Protein AF-A0A2B7XRU1-F1 (afdb_monomer_lite)

Organism: Polytolypa hystricis (strain UAMH7299) (NCBI:txid1447883)

Foldseek 3Di:
DDEDEDELVCLVVVLVQVLDVVVLVVDAEYEYEQEDAADADPPDDDADPRLLVSLLVVLVSLVVSCVSCVVSVRQPDYEYEYEYEYDDYDAQAEYENPDPDARAAHARHQHYYYDYSYAHQLVRLLSSQLSHLNHQEAEHEGEHGPDHDVCVVVVRVVSNVVSVVVRDRPNHNYYHYHYHYPPDDPVPDDDPPPDDDDDPDPPPPDDDDDDDDDD

Radius of gyration: 21.01 Å; chains: 1; bounding box: 40×48×83 Å

Sequence (215 aa):
MRHIIITSDNLDEFSRIFSNPRRQSQLESLLLDCSFIAPTDNESNQVHPGFESAVRRIFQELKTWQDDCASIGFARQRPLGLHISDKYGSEGVILKIQGEEPLVAIDIVSSFTVTTTNTVHPPSLFKIAKSLPSLDRLPYNIREPKKVPEGWEKIYRTLLADGLSNLLLPSLSALALSWMSRGERDDDMPNPDSSCSGYTTSSGWSTQPSDVPDS

Structure (mmCIF, N/CA/C/O backbone):
data_AF-A0A2B7XRU1-F1
#
_entry.id   AF-A0A2B7XRU1-F1
#
loop_
_atom_site.group_PDB
_atom_site.id
_atom_site.type_symbol
_atom_site.label_atom_id
_atom_site.label_alt_id
_atom_site.label_comp_id
_atom_site.label_asym_id
_atom_site.label_entity_id
_atom_site.label_seq_id
_atom_site.pdbx_PDB_ins_code
_atom_site.Cartn_x
_atom_site.Cartn_y
_atom_site.Cartn_z
_atom_site.occupancy
_atom_site.B_iso_or_equiv
_atom_site.auth_seq_id
_atom_site.auth_comp_id
_atom_site.auth_asym_id
_atom_site.auth_atom_id
_atom_site.pdbx_PDB_model_num
ATOM 1 N N . MET A 1 1 ? -23.993 3.027 0.817 1.00 42.84 1 MET A N 1
ATOM 2 C CA . MET A 1 1 ? -22.591 2.993 1.264 1.00 42.84 1 MET A CA 1
ATOM 3 C C . MET A 1 1 ? -22.143 4.421 1.526 1.00 42.84 1 MET A C 1
ATOM 5 O O . MET A 1 1 ? -22.276 5.251 0.631 1.00 42.84 1 MET A O 1
ATOM 9 N N . ARG A 1 2 ? -21.746 4.755 2.758 1.00 52.00 2 ARG A N 1
ATOM 10 C CA . ARG A 1 2 ? -21.220 6.090 3.098 1.00 52.00 2 ARG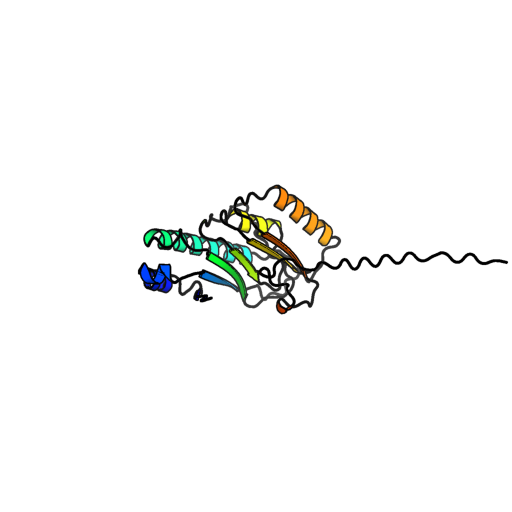 A CA 1
ATOM 11 C C . ARG A 1 2 ? -19.709 5.974 3.281 1.00 52.00 2 ARG A C 1
ATOM 13 O O . ARG A 1 2 ? -19.262 5.504 4.320 1.00 52.00 2 ARG A O 1
ATOM 20 N N . HIS A 1 3 ? -18.948 6.388 2.274 1.00 54.94 3 HIS A N 1
ATOM 21 C CA . HIS A 1 3 ? -17.493 6.487 2.367 1.00 54.94 3 HIS A CA 1
ATOM 22 C C . HIS A 1 3 ? -17.123 7.879 2.870 1.00 54.94 3 HIS A C 1
ATOM 24 O O . HIS A 1 3 ? -17.646 8.878 2.373 1.00 54.94 3 HIS A O 1
ATOM 30 N N . ILE A 1 4 ? -16.236 7.944 3.857 1.00 61.28 4 ILE A N 1
ATOM 31 C CA . ILE A 1 4 ? -15.575 9.189 4.241 1.00 61.28 4 ILE A CA 1
ATOM 32 C C . ILE A 1 4 ? -14.156 9.086 3.704 1.00 61.28 4 ILE A C 1
ATOM 34 O O . ILE A 1 4 ? -13.433 8.160 4.068 1.00 61.28 4 ILE A O 1
ATOM 38 N N . ILE A 1 5 ? -13.800 10.007 2.812 1.00 65.12 5 ILE A N 1
ATOM 39 C CA . ILE A 1 5 ? -12.433 10.161 2.323 1.00 65.12 5 ILE A CA 1
ATOM 40 C C . ILE A 1 5 ? -11.762 11.181 3.226 1.00 65.12 5 ILE A C 1
ATOM 42 O O . ILE A 1 5 ? -12.277 12.286 3.412 1.00 65.12 5 ILE A O 1
ATOM 46 N N . ILE A 1 6 ? -10.634 10.790 3.802 1.00 63.94 6 ILE A N 1
ATOM 47 C CA . ILE A 1 6 ? -9.849 11.645 4.686 1.00 63.94 6 ILE A CA 1
ATOM 48 C C . ILE A 1 6 ? -8.490 11.825 4.042 1.00 6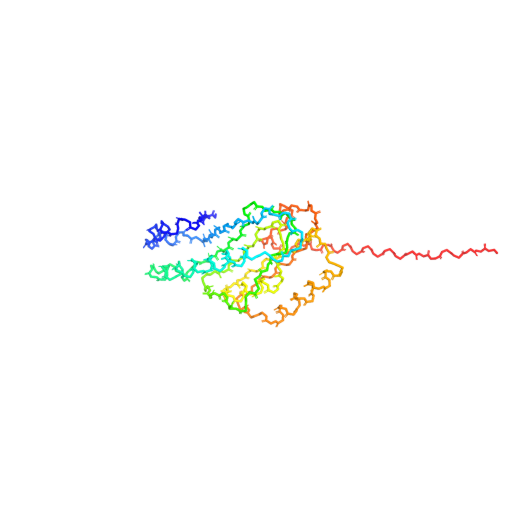3.94 6 ILE A C 1
ATOM 50 O O . ILE A 1 6 ? -7.848 10.856 3.644 1.00 63.94 6 ILE A O 1
ATOM 54 N N . THR A 1 7 ? -8.078 13.078 3.912 1.00 67.25 7 THR A N 1
ATOM 55 C CA . THR A 1 7 ? -6.709 13.434 3.554 1.00 67.25 7 THR A CA 1
ATOM 56 C C . THR A 1 7 ? -5.854 13.407 4.816 1.00 67.25 7 THR A C 1
ATOM 58 O O . THR A 1 7 ? -6.363 13.701 5.899 1.00 67.25 7 THR A O 1
ATOM 61 N N . SER A 1 8 ? -4.560 13.110 4.691 1.00 62.78 8 SER A N 1
ATOM 62 C CA . SER A 1 8 ? -3.600 13.098 5.814 1.00 62.78 8 SER A CA 1
ATOM 63 C C . SER A 1 8 ? -3.706 14.324 6.735 1.00 62.78 8 SER A C 1
ATOM 65 O O . SER A 1 8 ? -3.582 14.206 7.948 1.00 62.78 8 SER A O 1
ATOM 67 N N . ASP A 1 9 ? -4.026 15.490 6.175 1.00 67.25 9 ASP A N 1
ATOM 68 C CA . ASP A 1 9 ? -4.120 16.758 6.910 1.00 67.25 9 ASP A CA 1
ATOM 69 C C . ASP A 1 9 ? -5.340 16.849 7.854 1.00 67.25 9 ASP A C 1
ATOM 71 O O . ASP A 1 9 ? -5.408 17.741 8.695 1.00 67.25 9 ASP A O 1
ATOM 75 N N . ASN A 1 10 ? -6.304 15.929 7.736 1.00 70.88 10 ASN A N 1
ATOM 76 C CA . ASN A 1 10 ? -7.573 15.938 8.476 1.00 70.88 10 ASN A CA 1
ATOM 77 C C . ASN A 1 10 ? -7.675 14.811 9.525 1.00 70.88 10 ASN A C 1
ATOM 79 O O . ASN A 1 10 ? -8.762 14.545 10.051 1.00 70.88 10 ASN A O 1
ATOM 83 N N . LEU A 1 11 ? -6.565 14.134 9.840 1.00 69.44 11 LEU A N 1
ATOM 84 C CA . LEU A 1 11 ? -6.540 13.009 10.785 1.00 69.44 11 LEU A CA 1
ATOM 85 C C . LEU A 1 11 ? -6.938 13.417 12.217 1.00 69.44 11 LEU A C 1
ATOM 87 O O . LEU A 1 11 ? -7.676 12.687 12.880 1.00 69.44 11 LEU A O 1
ATOM 91 N N . ASP A 1 12 ? -6.556 14.610 12.674 1.00 70.88 12 ASP A N 1
ATOM 92 C CA . ASP A 1 12 ? -6.941 15.114 14.003 1.00 70.88 12 ASP A CA 1
ATOM 93 C C . ASP A 1 12 ? -8.452 15.365 14.108 1.00 70.88 12 ASP A C 1
ATOM 95 O O . ASP A 1 12 ? -9.110 15.043 15.106 1.00 70.88 12 ASP A O 1
ATOM 99 N N . GLU A 1 13 ? -9.038 15.923 13.046 1.00 76.44 13 GLU A N 1
ATOM 100 C CA . GLU A 1 13 ? -10.475 16.155 12.980 1.00 76.44 13 GLU A CA 1
ATOM 101 C C . GLU A 1 13 ? -11.249 14.834 12.965 1.00 76.44 13 GLU A C 1
ATOM 103 O O . GLU A 1 13 ? -12.298 14.728 13.612 1.00 76.44 13 GLU A O 1
ATOM 108 N N . PHE A 1 14 ? -10.707 13.804 12.312 1.00 77.00 14 PHE A N 1
ATOM 109 C CA . PHE A 1 14 ? -11.272 12.465 12.362 1.00 77.00 14 PHE A CA 1
ATOM 110 C C . PHE A 1 14 ? -11.364 11.935 13.794 1.00 77.00 14 PHE A C 1
ATOM 112 O O . PHE A 1 14 ? -12.458 11.576 14.243 1.00 77.00 14 PHE A O 1
ATOM 119 N N . SER A 1 15 ? -10.249 11.938 14.529 1.00 72.69 15 SER A N 1
ATOM 120 C CA . SER A 1 15 ? -10.196 11.462 15.916 1.00 72.69 15 SER A CA 1
ATOM 121 C C . SER A 1 15 ? -11.208 12.196 16.797 1.00 72.69 15 SER A C 1
ATOM 123 O O . SER A 1 15 ? -11.930 11.582 17.587 1.00 72.69 15 SER A O 1
ATOM 125 N N . ARG A 1 16 ? -11.372 13.509 16.590 1.00 78.50 16 ARG A N 1
ATOM 126 C CA . ARG A 1 16 ? -12.390 14.314 17.276 1.00 78.50 16 ARG A CA 1
ATOM 127 C C . ARG A 1 16 ? -13.816 13.875 16.933 1.00 78.50 16 ARG A C 1
ATOM 129 O O . ARG A 1 16 ? -14.624 13.674 17.841 1.00 78.50 16 ARG A O 1
ATOM 136 N N . ILE A 1 17 ? -14.149 13.726 15.649 1.00 78.81 17 ILE A N 1
ATOM 137 C CA . ILE A 1 17 ? -15.499 13.359 15.180 1.00 78.81 17 ILE A CA 1
ATOM 138 C C . ILE A 1 17 ? -15.883 11.957 15.654 1.00 78.81 17 ILE A C 1
ATOM 140 O O . ILE A 1 17 ? -17.026 11.740 16.070 1.00 78.81 17 ILE A O 1
ATOM 144 N N . PHE A 1 18 ? -14.940 11.021 15.592 1.00 76.88 18 PHE A N 1
ATOM 145 C CA . PHE A 1 18 ? -15.155 9.609 15.884 1.00 76.88 18 PHE A CA 1
ATOM 146 C C . PHE A 1 18 ? -14.783 9.212 17.310 1.00 76.88 18 PHE A C 1
ATOM 148 O O . PHE A 1 18 ? -14.924 8.049 17.658 1.00 76.88 18 PHE A O 1
ATOM 155 N N . SER A 1 19 ? -14.460 10.164 18.185 1.00 77.69 19 SER A N 1
ATOM 156 C CA . SER A 1 19 ? -14.422 9.942 19.639 1.00 77.69 19 SER A CA 1
ATOM 157 C C . SER A 1 19 ? -15.774 9.488 20.221 1.00 77.69 19 SER A C 1
ATOM 159 O O . SER A 1 19 ? -15.826 8.889 21.290 1.00 77.69 19 SER A O 1
ATOM 161 N N . ASN A 1 20 ? -16.888 9.748 19.522 1.00 82.88 20 ASN A N 1
ATOM 162 C CA . ASN A 1 20 ? -18.225 9.332 19.942 1.00 82.88 20 ASN A CA 1
ATOM 163 C C . ASN A 1 20 ? -18.568 7.914 19.430 1.00 82.88 20 ASN A C 1
ATOM 165 O O . ASN A 1 20 ? -18.751 7.749 18.218 1.00 82.88 20 ASN A O 1
ATOM 169 N N . PRO A 1 21 ? -18.808 6.920 20.311 1.00 80.25 21 PRO A N 1
ATOM 170 C CA . PRO A 1 21 ? -19.110 5.539 19.913 1.00 80.25 21 PRO A CA 1
ATOM 171 C C . PRO A 1 21 ? -20.324 5.387 18.984 1.00 80.25 21 PRO A C 1
ATOM 173 O O . PRO A 1 21 ? -20.355 4.512 18.120 1.00 80.25 21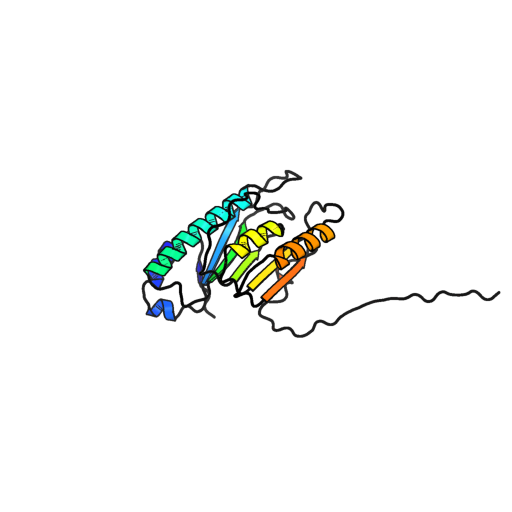 PRO A O 1
ATOM 176 N N . ARG A 1 22 ? -21.329 6.266 19.103 1.00 82.69 22 ARG A N 1
ATOM 177 C CA . ARG A 1 22 ? -22.510 6.255 18.224 1.00 82.69 22 ARG A CA 1
ATOM 178 C C . ARG A 1 22 ? -22.172 6.664 16.791 1.00 82.69 22 ARG A C 1
ATOM 180 O O . ARG A 1 22 ? -22.848 6.230 15.868 1.00 82.69 22 ARG A O 1
ATOM 187 N N . ARG A 1 23 ? -21.161 7.515 16.596 1.00 79.88 23 ARG A N 1
ATOM 188 C CA . ARG A 1 23 ? -20.666 7.874 15.258 1.00 79.88 23 ARG A CA 1
ATOM 189 C C . ARG A 1 23 ? -19.768 6.775 14.700 1.00 79.88 23 ARG A C 1
ATOM 191 O O . ARG A 1 23 ? -19.887 6.461 13.522 1.00 79.88 23 ARG A O 1
ATOM 198 N N . GLN A 1 24 ? -18.955 6.141 15.549 1.00 77.75 24 GLN A N 1
ATOM 199 C CA . GLN A 1 24 ? -18.151 4.974 15.164 1.00 77.75 24 GLN A CA 1
ATOM 200 C C . GLN A 1 24 ? -19.026 3.842 14.614 1.00 77.75 24 GLN A C 1
ATOM 202 O O . GLN A 1 24 ? -18.727 3.284 13.562 1.00 77.75 24 GLN A O 1
ATOM 207 N N . SER A 1 25 ? -20.151 3.540 15.275 1.00 77.00 25 SER A N 1
ATOM 208 C CA . SER A 1 25 ? -21.028 2.440 14.856 1.00 77.00 25 SER A CA 1
ATOM 209 C C . SER A 1 25 ? -21.676 2.649 13.484 1.00 77.00 25 SER A C 1
ATOM 211 O O . SER A 1 25 ? -22.026 1.667 12.833 1.00 77.00 25 SER A O 1
ATOM 213 N N . GLN A 1 26 ? -21.795 3.901 13.034 1.00 79.94 26 GLN A N 1
ATOM 214 C CA . GLN A 1 26 ? -22.365 4.280 11.738 1.00 79.94 26 GLN A CA 1
ATOM 215 C C . GLN A 1 26 ? -21.351 4.267 10.591 1.00 79.94 26 GLN A C 1
ATOM 217 O O . GLN A 1 26 ? -21.749 4.388 9.433 1.00 79.94 26 GLN A O 1
ATOM 222 N N . LEU A 1 27 ? -20.058 4.166 10.896 1.00 75.50 27 LEU A N 1
ATOM 223 C CA . LEU A 1 27 ? -19.016 4.097 9.886 1.00 75.50 27 LEU A CA 1
ATOM 224 C C . LEU A 1 27 ? -18.879 2.653 9.405 1.00 75.50 27 LEU A C 1
ATOM 226 O O . LEU A 1 27 ? -18.615 1.761 10.206 1.00 75.50 27 LEU A O 1
ATOM 230 N N . GLU A 1 28 ? -19.073 2.427 8.109 1.00 74.00 28 GLU A N 1
ATOM 231 C CA . GLU A 1 28 ? -18.969 1.098 7.487 1.00 74.00 28 GLU A CA 1
ATOM 232 C C . GLU A 1 28 ? -17.539 0.817 7.008 1.00 74.00 28 GLU A C 1
ATOM 234 O O . GLU A 1 28 ? -17.014 -0.274 7.217 1.00 74.00 28 GLU A O 1
ATOM 239 N N . SER A 1 29 ? -16.900 1.823 6.410 1.00 74.50 29 SER A N 1
ATOM 240 C CA . SER A 1 29 ? -15.551 1.751 5.850 1.00 74.50 29 SER A CA 1
ATOM 241 C C . SER A 1 29 ? -14.882 3.118 5.914 1.00 74.50 29 SER A C 1
ATOM 243 O O . SER A 1 29 ? -15.558 4.134 5.714 1.00 74.50 29 SER A O 1
ATOM 245 N N . LEU A 1 30 ? -13.567 3.139 6.098 1.00 76.50 30 LEU A N 1
ATOM 246 C CA . LEU A 1 30 ? -12.756 4.347 6.004 1.00 76.50 30 LEU A CA 1
ATOM 247 C C . LEU A 1 30 ? -11.727 4.188 4.886 1.00 76.50 30 LEU A C 1
ATOM 249 O O . LEU A 1 30 ? -11.106 3.134 4.784 1.00 76.50 30 LEU A O 1
ATOM 253 N N . LEU A 1 31 ? -11.554 5.222 4.064 1.00 80.00 31 LEU A N 1
ATOM 254 C CA . LEU A 1 31 ? -10.512 5.277 3.045 1.00 80.00 31 LEU A CA 1
ATOM 255 C C . LEU A 1 31 ? -9.593 6.458 3.351 1.00 80.00 31 LEU A C 1
ATOM 257 O O . LEU A 1 31 ? -10.045 7.606 3.364 1.00 80.00 31 LEU A O 1
ATOM 261 N N . LEU A 1 32 ? -8.321 6.167 3.601 1.00 76.44 32 LEU A N 1
ATOM 262 C CA . LEU A 1 32 ? -7.287 7.185 3.713 1.00 76.44 32 LEU A CA 1
ATOM 263 C C . LEU A 1 32 ? -6.637 7.378 2.345 1.00 76.44 32 LEU A C 1
ATOM 265 O O . LEU A 1 32 ? -6.043 6.436 1.823 1.00 76.44 32 LEU A O 1
ATOM 269 N N . ASP A 1 33 ? -6.756 8.581 1.786 1.00 79.50 33 ASP A N 1
ATOM 270 C CA . ASP A 1 33 ? -6.102 8.950 0.529 1.00 79.50 33 ASP A CA 1
ATOM 271 C C . ASP A 1 33 ? -4.813 9.718 0.834 1.00 79.50 33 ASP A C 1
ATOM 273 O O . ASP A 1 33 ? -4.818 10.842 1.355 1.00 79.50 33 ASP A O 1
ATOM 277 N N . CYS A 1 34 ? -3.695 9.068 0.537 1.00 74.88 34 CYS A N 1
ATOM 278 C CA . CYS A 1 34 ? -2.356 9.587 0.713 1.00 74.88 34 CYS A CA 1
ATOM 279 C C . CYS A 1 34 ? -1.746 9.883 -0.651 1.00 74.88 34 CYS A C 1
ATOM 281 O O . CYS A 1 34 ? -1.311 8.993 -1.380 1.00 74.88 34 CYS A O 1
ATOM 283 N N . SER A 1 35 ? -1.640 11.164 -0.969 1.00 76.06 35 SER A N 1
ATOM 284 C CA . SER A 1 35 ? -0.982 11.591 -2.192 1.00 76.06 35 SER A CA 1
ATOM 285 C C . SER A 1 35 ? 0.489 11.917 -1.970 1.00 76.06 35 SER A C 1
ATOM 287 O O . SER A 1 35 ? 0.811 12.645 -1.028 1.00 76.06 35 SER A O 1
ATOM 289 N N . PHE A 1 36 ? 1.361 11.511 -2.885 1.00 74.31 36 PHE A N 1
ATOM 290 C CA . PHE A 1 36 ? 2.747 11.978 -2.931 1.00 74.31 36 PHE A CA 1
ATOM 291 C C . PHE A 1 36 ? 3.016 12.730 -4.230 1.00 74.31 36 PHE A C 1
ATOM 293 O O . PHE A 1 36 ? 2.429 12.424 -5.261 1.00 74.31 36 PHE A O 1
ATOM 300 N N . ILE A 1 37 ? 3.906 13.719 -4.194 1.00 68.62 37 ILE A N 1
ATOM 301 C CA . ILE A 1 37 ? 4.319 14.404 -5.420 1.00 68.62 37 ILE A CA 1
ATOM 302 C C . ILE A 1 37 ? 5.259 13.468 -6.175 1.00 68.62 37 ILE A C 1
ATOM 304 O O . ILE A 1 37 ? 6.318 13.101 -5.653 1.00 68.62 37 ILE A O 1
ATOM 308 N N . ALA A 1 38 ? 4.862 13.052 -7.376 1.00 61.91 38 ALA A N 1
ATOM 309 C CA . ALA A 1 38 ? 5.753 12.287 -8.230 1.00 61.91 38 ALA A CA 1
ATOM 310 C C . ALA A 1 38 ? 6.792 13.228 -8.868 1.00 61.91 38 ALA A C 1
ATOM 312 O O . ALA A 1 38 ? 6.557 14.422 -9.051 1.00 61.91 38 ALA A O 1
ATOM 313 N N . PRO A 1 39 ? 7.997 12.731 -9.166 1.00 56.47 39 PRO A N 1
ATOM 314 C CA . PRO A 1 39 ? 9.026 13.555 -9.786 1.00 56.47 39 PRO A CA 1
ATOM 315 C C . PRO A 1 39 ? 8.597 14.103 -11.146 1.00 56.47 39 PRO A C 1
ATOM 317 O O . PRO A 1 39 ? 8.061 13.387 -11.998 1.00 56.47 39 PRO A O 1
ATOM 320 N N . THR A 1 40 ? 8.928 15.371 -11.365 1.00 58.75 40 THR A N 1
ATOM 321 C CA . THR A 1 40 ? 8.755 16.090 -12.631 1.00 58.75 40 THR A CA 1
ATOM 322 C C . THR A 1 40 ? 9.943 15.939 -13.580 1.00 58.75 40 THR A C 1
ATOM 324 O O . THR A 1 40 ? 9.833 16.321 -14.743 1.00 58.75 40 THR A O 1
ATOM 327 N N . ASP A 1 41 ? 11.073 15.396 -13.116 1.00 53.69 41 ASP A N 1
ATOM 328 C CA . ASP A 1 41 ? 12.316 15.464 -13.879 1.00 53.69 41 ASP A CA 1
ATOM 329 C C . ASP A 1 41 ? 12.425 14.397 -14.971 1.00 53.69 41 ASP A C 1
ATOM 331 O O . ASP A 1 41 ? 12.241 13.198 -14.760 1.00 53.69 41 ASP A O 1
ATOM 335 N N . ASN A 1 42 ? 12.811 14.873 -16.159 1.00 51.25 42 ASN A N 1
ATOM 336 C CA . ASN A 1 42 ? 13.131 14.108 -17.366 1.00 51.25 42 ASN A CA 1
ATOM 337 C C . ASN A 1 42 ? 14.437 13.296 -17.246 1.00 51.25 42 ASN A C 1
ATOM 339 O O . ASN A 1 42 ? 15.019 12.920 -18.271 1.00 51.25 42 ASN A O 1
ATOM 343 N N . GLU A 1 43 ? 14.917 13.016 -16.030 1.00 46.28 43 GLU A N 1
ATOM 344 C CA . GLU A 1 43 ? 16.114 12.208 -15.807 1.00 46.28 43 GLU A CA 1
ATOM 345 C C . GLU A 1 43 ? 15.815 10.743 -16.099 1.00 46.28 43 GLU A C 1
ATOM 347 O O . GLU A 1 43 ? 15.400 9.897 -15.309 1.00 46.28 43 GLU A O 1
ATOM 352 N N . SER A 1 44 ? 15.984 10.494 -17.381 1.00 45.56 44 SER A N 1
ATOM 353 C CA . SER A 1 44 ? 15.918 9.232 -18.044 1.00 45.56 44 SER A CA 1
ATOM 354 C C . SER A 1 44 ? 16.908 8.282 -17.351 1.00 45.56 44 SER A C 1
ATOM 356 O O . SER A 1 44 ? 18.117 8.476 -17.435 1.00 45.56 44 SER A O 1
ATOM 358 N N . ASN A 1 45 ? 16.372 7.241 -16.715 1.00 47.19 45 ASN A N 1
ATOM 359 C CA . ASN A 1 45 ? 17.077 6.249 -15.897 1.00 47.19 45 ASN A CA 1
ATOM 360 C C . ASN A 1 45 ? 17.401 6.752 -14.483 1.00 47.19 45 ASN A C 1
ATOM 362 O O . ASN A 1 45 ? 18.505 7.231 -14.258 1.00 47.19 45 ASN A O 1
ATOM 366 N N . GLN A 1 46 ? 16.530 6.488 -13.508 1.00 54.03 46 GLN A N 1
ATOM 367 C CA . GLN A 1 46 ? 16.869 5.692 -12.320 1.00 54.03 46 GLN A CA 1
ATOM 368 C C . GLN A 1 46 ? 15.752 5.739 -11.278 1.00 54.03 46 GLN A C 1
ATOM 370 O O . GLN A 1 46 ? 14.849 6.565 -11.307 1.00 54.03 46 GLN A O 1
ATOM 375 N N . VAL A 1 47 ? 15.805 4.743 -10.403 1.00 58.44 47 VAL A N 1
ATOM 376 C CA . VAL A 1 47 ? 14.979 4.580 -9.212 1.00 58.44 47 VAL A CA 1
ATOM 377 C C . VAL A 1 47 ? 14.753 5.914 -8.499 1.00 58.44 47 VAL A C 1
ATOM 379 O O . VAL A 1 47 ? 15.721 6.586 -8.159 1.00 58.44 47 VAL A O 1
ATOM 382 N N . HIS A 1 48 ? 13.493 6.276 -8.247 1.00 63.84 48 HIS A N 1
ATOM 383 C CA . HIS A 1 48 ? 13.192 7.559 -7.622 1.00 63.84 48 HIS A CA 1
ATOM 384 C C . HIS A 1 48 ? 13.239 7.489 -6.081 1.00 63.84 48 HIS A C 1
ATOM 386 O O . HIS A 1 48 ? 12.382 6.824 -5.489 1.00 63.84 48 HIS A O 1
ATOM 392 N N . PRO A 1 49 ? 14.161 8.204 -5.404 1.00 65.31 49 PRO A N 1
ATOM 393 C CA . PRO A 1 49 ? 14.281 8.167 -3.942 1.00 65.31 49 PRO A CA 1
ATOM 394 C C . PRO A 1 49 ? 13.098 8.832 -3.219 1.00 65.31 49 PRO A C 1
ATOM 396 O O . PRO A 1 49 ? 12.777 8.469 -2.088 1.00 65.31 49 PRO A O 1
ATOM 399 N N . GLY A 1 50 ? 12.396 9.770 -3.867 1.00 74.62 50 GLY A N 1
ATOM 400 C CA . GLY A 1 50 ? 11.257 10.459 -3.251 1.00 74.62 50 GLY A CA 1
ATOM 401 C C . GLY A 1 50 ? 10.043 9.558 -3.005 1.00 74.62 50 GLY A C 1
ATOM 402 O O . GLY A 1 50 ? 9.288 9.815 -2.073 1.00 74.62 50 GLY A O 1
ATOM 403 N N . PHE A 1 51 ? 9.881 8.470 -3.772 1.00 80.12 51 PHE A N 1
ATOM 404 C CA . PHE A 1 51 ? 8.806 7.504 -3.516 1.00 80.12 51 PHE A CA 1
ATOM 405 C C . PHE A 1 51 ? 9.018 6.780 -2.186 1.00 80.12 51 PHE A C 1
ATOM 407 O O . PHE A 1 51 ? 8.102 6.695 -1.377 1.00 80.12 51 PHE A O 1
ATOM 414 N N . GLU A 1 52 ? 10.238 6.301 -1.931 1.00 86.00 52 GLU A N 1
ATOM 415 C CA . GLU A 1 52 ? 10.561 5.636 -0.670 1.00 86.00 52 GLU A CA 1
ATOM 416 C C . GLU A 1 52 ? 10.347 6.564 0.527 1.00 86.00 52 GLU A C 1
ATOM 418 O O . GLU A 1 52 ? 9.707 6.166 1.500 1.00 86.00 52 GLU A O 1
ATOM 423 N N . SER A 1 53 ? 10.836 7.805 0.445 1.00 82.44 53 SER A N 1
ATOM 424 C CA . SER A 1 53 ? 10.641 8.792 1.510 1.00 82.44 53 SER A CA 1
ATOM 425 C C . SER A 1 53 ? 9.154 9.055 1.775 1.00 82.44 53 SER A C 1
ATOM 427 O O . SER A 1 53 ? 8.732 9.048 2.933 1.00 82.44 53 SER A O 1
ATOM 429 N N . ALA A 1 54 ? 8.347 9.199 0.719 1.00 82.19 54 ALA A N 1
ATOM 430 C CA . ALA A 1 54 ? 6.907 9.395 0.842 1.00 82.19 54 ALA A CA 1
ATOM 431 C C . ALA A 1 54 ? 6.208 8.189 1.484 1.00 82.19 54 ALA A C 1
ATOM 433 O O . ALA A 1 54 ? 5.452 8.365 2.436 1.00 82.19 54 ALA A O 1
ATOM 434 N N . VAL A 1 55 ? 6.496 6.965 1.029 1.00 87.06 55 VAL A N 1
ATOM 435 C CA . VAL A 1 55 ? 5.917 5.742 1.610 1.00 87.06 55 VAL A CA 1
ATOM 436 C C . VAL A 1 55 ? 6.301 5.607 3.081 1.00 87.06 55 VAL A C 1
ATOM 438 O O . VAL A 1 55 ? 5.433 5.363 3.913 1.00 87.06 55 VAL A O 1
ATOM 441 N N . ARG A 1 56 ? 7.576 5.812 3.434 1.00 89.00 56 ARG A N 1
ATOM 442 C CA . ARG A 1 56 ? 8.029 5.748 4.833 1.00 89.00 56 ARG A CA 1
ATOM 443 C C . ARG A 1 56 ? 7.302 6.763 5.708 1.00 89.00 56 ARG A C 1
ATOM 445 O O . ARG A 1 56 ? 6.848 6.398 6.789 1.00 89.00 56 ARG A O 1
ATOM 452 N N . ARG A 1 57 ? 7.146 8.000 5.229 1.00 86.31 57 ARG A N 1
ATOM 453 C CA . ARG A 1 57 ? 6.402 9.047 5.934 1.00 86.31 57 ARG A CA 1
ATOM 454 C C . ARG A 1 57 ? 4.930 8.671 6.126 1.00 86.31 57 ARG A C 1
ATOM 456 O O . ARG A 1 57 ? 4.444 8.747 7.247 1.00 86.31 57 ARG A O 1
ATOM 463 N N . ILE A 1 58 ? 4.251 8.209 5.074 1.00 86.69 58 ILE A N 1
ATOM 464 C CA . ILE A 1 58 ? 2.848 7.761 5.141 1.00 86.69 58 ILE A CA 1
ATOM 465 C C . ILE A 1 58 ? 2.688 6.652 6.184 1.00 86.69 58 ILE A C 1
ATOM 467 O O . ILE A 1 58 ? 1.784 6.697 7.009 1.00 86.69 58 ILE A O 1
ATOM 471 N N . PHE A 1 59 ? 3.588 5.670 6.184 1.00 90.19 59 PHE A N 1
ATOM 472 C CA . PHE A 1 59 ? 3.554 4.570 7.144 1.00 90.19 59 PHE A CA 1
ATOM 473 C C . PHE A 1 59 ? 3.806 5.037 8.587 1.00 90.19 59 PHE A C 1
ATOM 475 O O . PHE A 1 59 ? 3.180 4.525 9.511 1.00 90.19 59 PHE A O 1
ATOM 482 N N . GLN A 1 60 ? 4.672 6.029 8.803 1.00 89.44 60 GLN A N 1
ATOM 483 C CA . GLN A 1 60 ? 4.854 6.641 10.124 1.00 89.44 60 GLN A CA 1
ATOM 484 C C . GLN A 1 60 ? 3.593 7.384 10.590 1.00 89.44 60 GLN A C 1
ATOM 486 O O . GLN A 1 60 ? 3.155 7.170 11.717 1.00 89.44 60 GLN A O 1
ATOM 491 N N . GLU A 1 61 ? 2.979 8.194 9.724 1.00 84.75 61 GLU A N 1
ATOM 492 C CA . GLU A 1 61 ? 1.731 8.911 10.026 1.00 84.75 61 GLU A CA 1
ATOM 493 C C . GLU A 1 61 ? 0.580 7.932 10.320 1.00 84.75 61 GLU A C 1
ATOM 495 O O . GLU A 1 61 ? -0.137 8.081 11.310 1.00 84.75 61 GLU A O 1
ATOM 500 N N . LEU A 1 62 ? 0.459 6.864 9.526 1.00 85.75 62 LEU A N 1
ATOM 501 C CA . LEU A 1 62 ? -0.487 5.772 9.762 1.00 85.75 62 LEU A CA 1
ATOM 502 C C . LEU A 1 62 ? -0.256 5.076 11.096 1.00 85.75 62 LEU A C 1
ATOM 504 O O . LEU A 1 62 ? -1.219 4.676 11.747 1.00 85.75 62 LEU A O 1
ATOM 508 N N . LYS A 1 63 ? 1.006 4.913 11.506 1.00 89.25 63 LYS A N 1
ATOM 509 C CA . LYS A 1 63 ? 1.322 4.288 12.786 1.00 89.25 63 LYS A CA 1
ATOM 510 C C . LYS A 1 63 ? 0.843 5.155 13.945 1.00 89.25 63 LYS A C 1
ATOM 512 O O . LYS A 1 63 ? 0.171 4.639 14.834 1.00 89.25 63 LYS A O 1
ATOM 517 N N . THR A 1 64 ? 1.132 6.454 13.905 1.00 85.25 64 THR A N 1
ATOM 518 C CA . THR A 1 64 ? 0.615 7.416 14.888 1.00 85.25 64 THR A CA 1
ATOM 519 C C . THR A 1 64 ? -0.906 7.367 14.940 1.00 85.25 64 THR A C 1
ATOM 521 O O . THR A 1 64 ? -1.487 7.192 16.007 1.00 85.25 64 THR A O 1
ATOM 524 N N . TRP A 1 65 ? -1.556 7.401 13.779 1.00 81.50 65 TRP A N 1
ATOM 525 C CA . TRP A 1 65 ? -3.009 7.374 13.709 1.00 81.50 65 TRP A CA 1
ATOM 526 C C . TRP A 1 65 ? -3.619 6.046 14.185 1.00 81.50 65 TRP A C 1
ATOM 528 O O . TRP A 1 65 ? -4.675 6.044 14.817 1.00 81.50 65 TRP A O 1
ATOM 538 N N . GLN A 1 66 ? -2.956 4.909 13.947 1.00 85.56 66 GLN A N 1
ATOM 539 C CA . GLN A 1 66 ? -3.350 3.623 14.526 1.00 85.56 66 GLN A CA 1
ATOM 540 C C . GLN A 1 66 ? -3.335 3.674 16.055 1.00 85.56 66 GLN A C 1
ATOM 542 O O . GLN A 1 66 ? -4.271 3.182 16.693 1.00 85.56 66 GLN A O 1
ATOM 547 N N . ASP A 1 67 ? -2.289 4.254 16.637 1.00 85.88 67 ASP A N 1
ATOM 548 C CA . ASP A 1 67 ? -2.137 4.355 18.086 1.00 85.88 67 ASP A CA 1
ATOM 549 C C . ASP A 1 67 ? -3.190 5.319 18.680 1.00 85.88 67 ASP A C 1
ATOM 551 O O . ASP A 1 67 ? -3.841 4.987 19.678 1.00 85.88 67 ASP A O 1
ATOM 555 N N . ASP A 1 68 ? -3.483 6.432 18.000 1.00 79.88 68 ASP A N 1
ATOM 556 C CA . ASP A 1 68 ? -4.569 7.351 18.365 1.00 79.88 68 ASP A CA 1
ATOM 557 C C . ASP A 1 68 ? -5.940 6.671 18.279 1.00 79.88 68 ASP A C 1
ATOM 559 O O . ASP A 1 68 ? -6.741 6.743 19.215 1.00 79.88 68 ASP A O 1
ATOM 563 N N . CYS A 1 69 ? -6.207 5.932 17.201 1.00 78.31 69 CYS A N 1
ATOM 564 C CA . CYS A 1 69 ? -7.438 5.163 17.034 1.00 78.31 69 CYS A CA 1
ATOM 565 C C . CYS A 1 69 ? -7.600 4.087 18.110 1.00 78.31 69 CYS A C 1
ATOM 567 O O . CYS A 1 69 ? -8.721 3.824 18.558 1.00 78.31 69 CYS A O 1
ATOM 569 N N . ALA A 1 70 ? -6.506 3.456 18.539 1.00 81.75 70 ALA A N 1
ATOM 570 C CA . ALA A 1 70 ? -6.526 2.510 19.645 1.00 81.75 70 ALA A CA 1
ATOM 571 C C . ALA A 1 70 ? -6.904 3.202 20.965 1.00 81.75 70 ALA A C 1
ATOM 573 O O . ALA A 1 70 ? -7.706 2.652 21.722 1.00 81.75 70 ALA A O 1
ATOM 574 N N . SER A 1 71 ? -6.410 4.423 21.203 1.00 81.62 71 SER A N 1
ATOM 575 C CA . SER A 1 71 ? -6.718 5.203 22.411 1.00 81.62 71 SER A CA 1
ATOM 576 C C . SER A 1 71 ? -8.207 5.554 22.550 1.00 81.62 71 SER A C 1
ATOM 578 O O . SER A 1 71 ? -8.733 5.585 23.662 1.00 81.62 71 SER A O 1
ATOM 580 N N . ILE A 1 72 ? -8.911 5.736 21.425 1.00 77.06 72 ILE A N 1
ATOM 581 C CA . ILE A 1 72 ? -10.355 6.036 21.381 1.00 77.06 72 ILE A CA 1
ATOM 582 C C . ILE A 1 72 ? -11.233 4.802 21.094 1.00 77.06 72 ILE A C 1
ATOM 584 O O . ILE A 1 72 ? -12.435 4.935 20.848 1.00 77.06 72 ILE A O 1
ATOM 588 N N . GLY A 1 73 ? -10.651 3.597 21.096 1.00 74.50 73 GLY A N 1
ATOM 589 C CA . GLY A 1 73 ? -11.367 2.332 20.887 1.00 74.50 73 GLY A CA 1
ATOM 590 C C . GLY A 1 73 ? -11.880 2.094 19.460 1.00 74.50 73 GLY A C 1
ATOM 591 O O . GLY A 1 73 ? -12.708 1.210 19.251 1.00 74.50 73 GLY A O 1
ATOM 592 N N . PHE A 1 74 ? -11.397 2.854 18.477 1.00 73.56 74 PHE A N 1
ATOM 593 C CA . PHE A 1 74 ? -11.890 2.852 17.097 1.00 73.56 74 PHE A CA 1
ATOM 594 C C . PHE A 1 74 ? -11.366 1.667 16.257 1.00 73.56 74 PHE A C 1
ATOM 596 O O . PHE A 1 74 ? -12.096 1.067 15.470 1.00 73.56 74 PHE A O 1
ATOM 603 N N . ALA A 1 75 ? -10.102 1.291 16.454 1.00 61.44 75 ALA A N 1
ATOM 604 C CA . ALA A 1 75 ? -9.295 0.517 15.503 1.00 61.44 75 ALA A CA 1
ATOM 605 C C . ALA A 1 75 ? -9.704 -0.950 15.231 1.00 61.44 75 ALA A C 1
ATOM 607 O O . ALA A 1 75 ? -9.179 -1.556 14.304 1.00 61.44 75 ALA A O 1
ATOM 608 N N . ARG A 1 76 ? -10.590 -1.572 16.023 1.00 59.69 76 ARG A N 1
ATOM 609 C CA . ARG A 1 76 ? -10.787 -3.041 15.968 1.00 59.69 76 ARG A CA 1
ATOM 610 C C . ARG A 1 76 ? -11.999 -3.533 15.186 1.00 59.69 76 ARG A C 1
ATOM 612 O O . ARG A 1 76 ? -12.124 -4.737 14.994 1.00 59.69 76 ARG A O 1
ATOM 619 N N . GLN A 1 77 ? -12.921 -2.658 14.793 1.00 62.59 77 GLN A N 1
ATOM 620 C CA . GLN A 1 77 ? -14.236 -3.109 14.315 1.00 62.59 77 GLN A CA 1
ATOM 621 C C . GLN A 1 77 ? -14.526 -2.814 12.846 1.00 62.59 77 GLN A C 1
ATOM 623 O O . GLN A 1 77 ? -15.582 -3.238 12.363 1.00 62.59 77 GLN A O 1
ATOM 628 N N . ARG A 1 78 ? -13.657 -2.074 12.144 1.00 70.75 78 ARG A N 1
ATOM 629 C CA . ARG A 1 78 ? -13.954 -1.576 10.797 1.00 70.75 78 ARG A CA 1
ATOM 630 C C . ARG A 1 78 ? -12.766 -1.714 9.844 1.00 70.75 78 ARG A C 1
ATOM 632 O O . ARG A 1 78 ? -11.650 -1.405 10.252 1.00 70.75 78 ARG A O 1
ATOM 639 N N . PRO A 1 79 ? -13.009 -2.146 8.594 1.00 73.31 79 PRO A N 1
ATOM 640 C CA . PRO A 1 79 ? -11.976 -2.220 7.575 1.00 73.31 79 PRO A CA 1
ATOM 641 C C . PRO A 1 79 ? -11.522 -0.813 7.174 1.00 73.31 79 PRO A C 1
ATOM 643 O O . PRO A 1 79 ? -12.344 0.066 6.881 1.00 73.31 79 PRO A O 1
ATOM 646 N N . LEU A 1 80 ? -10.207 -0.614 7.156 1.00 82.44 80 LEU A N 1
ATOM 647 C CA . LEU A 1 80 ? -9.564 0.587 6.642 1.00 82.44 80 LEU A CA 1
ATOM 648 C C . LEU A 1 80 ? -8.908 0.277 5.300 1.00 82.44 80 LEU A C 1
ATOM 650 O O . LEU A 1 80 ? -8.056 -0.609 5.196 1.00 82.44 80 LEU A O 1
ATOM 654 N N . GLY A 1 81 ? -9.271 1.058 4.293 1.00 86.25 81 GLY A N 1
ATOM 655 C CA . GLY A 1 81 ? -8.546 1.142 3.039 1.00 86.25 81 GLY A CA 1
ATOM 656 C C . GLY A 1 81 ? -7.452 2.201 3.114 1.00 86.25 81 GLY A C 1
ATOM 657 O O . GLY A 1 81 ? -7.705 3.333 3.525 1.00 86.25 81 GLY A O 1
ATOM 658 N N . LEU A 1 82 ? -6.254 1.844 2.669 1.00 85.88 82 LEU A N 1
ATOM 659 C CA . LEU A 1 82 ? -5.187 2.773 2.336 1.00 85.88 82 LEU A CA 1
ATOM 660 C C . LEU A 1 82 ? -5.131 2.930 0.817 1.00 85.88 82 LEU A C 1
ATOM 662 O O . LEU A 1 82 ? -4.913 1.959 0.091 1.00 85.88 82 LEU A O 1
ATOM 666 N N . HIS A 1 83 ? -5.296 4.156 0.343 1.00 86.56 83 HIS A N 1
ATOM 667 C CA . HIS A 1 83 ? -5.123 4.523 -1.052 1.00 86.56 83 HIS A CA 1
ATOM 668 C C . HIS A 1 83 ? -3.910 5.434 -1.180 1.00 86.56 83 HIS A C 1
ATOM 670 O O . HIS A 1 83 ? -3.819 6.450 -0.499 1.00 86.56 83 HIS A O 1
ATOM 676 N N . ILE A 1 84 ? -2.954 5.047 -2.023 1.00 84.06 84 ILE A N 1
ATOM 677 C CA . ILE A 1 84 ? -1.789 5.871 -2.342 1.00 84.06 84 ILE A CA 1
ATOM 678 C C . ILE A 1 84 ? -1.893 6.323 -3.794 1.00 84.06 84 ILE A C 1
ATOM 680 O O . ILE A 1 84 ? -2.022 5.494 -4.698 1.00 84.06 84 ILE A O 1
ATOM 684 N N . SER A 1 85 ? -1.795 7.630 -4.012 1.00 82.81 85 SER A N 1
ATOM 685 C CA . SER A 1 85 ? -1.866 8.247 -5.335 1.00 82.81 85 SER A CA 1
ATOM 686 C C . SER A 1 85 ? -0.642 9.115 -5.634 1.00 82.81 85 SER A C 1
ATOM 688 O O . SER A 1 85 ? -0.074 9.741 -4.734 1.00 82.81 85 SER A O 1
ATOM 690 N N . ASP A 1 86 ? -0.206 9.166 -6.895 1.00 78.56 86 ASP A N 1
ATOM 691 C CA . ASP A 1 86 ? 0.758 10.176 -7.334 1.00 78.56 86 ASP A CA 1
ATOM 692 C C . ASP A 1 86 ? 0.050 11.466 -7.769 1.00 78.56 86 ASP A C 1
ATOM 694 O O . ASP A 1 86 ? -0.845 11.487 -8.610 1.00 78.56 86 ASP A O 1
ATOM 698 N N . LYS A 1 87 ? 0.472 12.591 -7.197 1.00 69.44 87 LYS A N 1
ATOM 699 C CA . LYS A 1 87 ? 0.077 13.932 -7.624 1.00 69.44 87 LYS A CA 1
ATOM 700 C C . LYS A 1 87 ? 1.167 14.484 -8.520 1.00 69.44 87 LYS A C 1
ATOM 702 O O . LYS A 1 87 ? 2.211 14.874 -8.013 1.00 69.44 87 LYS A O 1
ATOM 707 N N . TYR A 1 88 ? 0.873 14.564 -9.817 1.00 60.19 88 TYR A N 1
ATOM 708 C CA . TYR A 1 88 ? 1.736 15.138 -10.855 1.00 60.19 88 TYR A CA 1
ATOM 709 C C . TYR A 1 88 ? 3.079 14.406 -10.988 1.00 60.19 88 TYR A C 1
ATOM 711 O O . TYR A 1 88 ? 3.915 14.453 -10.098 1.00 60.19 88 TYR A O 1
ATOM 719 N N . GLY A 1 89 ? 3.313 13.737 -12.115 1.00 60.53 89 GLY A N 1
ATOM 720 C CA . GLY A 1 89 ? 4.560 13.016 -12.350 1.00 60.53 89 GLY A CA 1
ATOM 721 C C . GLY A 1 89 ? 4.768 12.665 -13.811 1.00 60.53 89 GLY A C 1
ATOM 722 O O . GLY A 1 89 ? 3.829 12.672 -14.606 1.00 60.53 89 GLY A O 1
ATOM 723 N N . SER A 1 90 ? 6.012 12.356 -14.164 1.00 64.25 90 SER A N 1
ATOM 724 C CA . SER A 1 90 ? 6.322 11.757 -15.463 1.00 64.25 90 SER A CA 1
ATOM 725 C C . SER A 1 90 ? 5.759 10.337 -15.536 1.00 64.25 90 SER A C 1
ATOM 727 O O . SER A 1 90 ? 6.053 9.529 -14.664 1.00 64.25 90 SER A O 1
ATOM 729 N N . GLU A 1 91 ? 4.992 10.018 -16.580 1.00 72.69 91 GLU A N 1
ATOM 730 C CA . GLU A 1 91 ? 4.429 8.675 -16.777 1.00 72.69 91 GLU A CA 1
ATOM 731 C C . GLU A 1 91 ? 5.507 7.615 -17.062 1.00 72.69 91 GLU A C 1
ATOM 733 O O . GLU A 1 91 ? 6.484 7.857 -17.788 1.00 72.69 91 GLU A O 1
ATOM 738 N N . GLY A 1 92 ? 5.266 6.391 -16.579 1.00 72.31 92 GLY A N 1
ATOM 739 C CA . GLY A 1 92 ? 6.055 5.209 -16.928 1.00 72.31 92 GLY A CA 1
ATOM 740 C C . GLY A 1 92 ? 7.420 5.114 -16.237 1.00 72.31 92 GLY A C 1
ATOM 741 O O . GLY A 1 92 ? 8.333 4.482 -16.777 1.00 72.31 92 GLY A O 1
ATOM 742 N N . VAL A 1 93 ? 7.580 5.731 -15.067 1.00 79.12 93 VAL A N 1
ATOM 743 C CA . VAL A 1 93 ? 8.731 5.559 -14.169 1.00 79.12 93 VAL A CA 1
ATOM 744 C C . VAL A 1 93 ? 8.558 4.291 -13.323 1.00 79.12 93 VAL A C 1
ATOM 746 O O . VAL A 1 93 ? 7.445 3.858 -13.022 1.00 79.12 93 VAL A O 1
ATOM 749 N N . ILE A 1 94 ? 9.675 3.676 -12.922 1.00 82.75 94 ILE A N 1
ATOM 750 C CA . ILE A 1 94 ? 9.680 2.550 -11.982 1.00 82.75 94 ILE A CA 1
ATOM 751 C C . ILE A 1 94 ? 9.924 3.076 -10.563 1.00 82.75 94 ILE A C 1
ATOM 753 O O . ILE A 1 94 ? 11.012 3.569 -10.252 1.00 82.75 94 ILE A O 1
ATOM 757 N N . LEU A 1 95 ? 8.933 2.919 -9.688 1.00 84.69 95 LEU A N 1
ATOM 758 C CA . LEU A 1 95 ? 8.994 3.317 -8.282 1.00 84.69 95 LEU A CA 1
ATOM 759 C C . LEU A 1 95 ? 9.596 2.177 -7.451 1.00 84.69 95 LEU A C 1
ATOM 761 O O . LEU A 1 95 ? 9.118 1.043 -7.529 1.00 84.69 95 LEU A O 1
ATOM 765 N N . LYS A 1 96 ? 10.641 2.445 -6.658 1.00 87.25 96 LYS A N 1
ATOM 766 C CA . LYS A 1 96 ? 11.247 1.430 -5.778 1.00 87.25 96 LYS A CA 1
ATOM 767 C C . LYS A 1 96 ? 11.491 1.950 -4.364 1.00 87.25 96 LYS A C 1
ATOM 769 O O . LYS A 1 96 ? 11.760 3.127 -4.169 1.00 87.25 96 LYS A O 1
ATOM 774 N N . ILE A 1 97 ? 11.460 1.021 -3.417 1.00 87.62 97 ILE A N 1
ATOM 775 C CA . ILE A 1 97 ? 11.928 1.144 -2.034 1.00 87.62 97 ILE A CA 1
ATOM 776 C C . ILE A 1 97 ? 13.248 0.377 -1.956 1.00 87.62 97 ILE A C 1
ATOM 778 O O . ILE A 1 97 ? 13.256 -0.863 -1.956 1.00 87.62 97 ILE A O 1
ATOM 782 N N . GLN A 1 98 ? 14.358 1.108 -1.969 1.00 83.12 98 GLN A N 1
ATOM 783 C CA . GLN A 1 98 ? 15.708 0.552 -1.973 1.00 83.12 98 GLN A CA 1
ATOM 784 C C . GLN A 1 98 ? 16.152 0.133 -0.576 1.00 83.12 98 GLN A C 1
ATOM 786 O O . GLN A 1 98 ? 16.745 -0.933 -0.452 1.00 83.12 98 GLN A O 1
ATOM 791 N N . GLY A 1 99 ? 15.828 0.910 0.462 1.00 80.75 99 GLY A N 1
ATOM 792 C CA . GLY A 1 99 ? 16.300 0.648 1.820 1.00 80.75 99 GLY A CA 1
ATOM 793 C C . GLY A 1 99 ? 15.950 -0.759 2.312 1.00 80.75 99 GLY A C 1
ATOM 794 O O . GLY A 1 99 ? 14.821 -1.224 2.134 1.00 80.75 99 GLY A O 1
ATOM 795 N N . GLU A 1 100 ? 16.922 -1.435 2.925 1.00 80.69 100 GLU A N 1
ATOM 796 C CA . GLU A 1 100 ? 16.747 -2.759 3.549 1.00 80.69 100 GLU A CA 1
ATOM 797 C C . GLU A 1 100 ? 15.878 -2.693 4.811 1.00 80.69 100 GLU A C 1
ATOM 799 O O . GLU A 1 100 ? 15.284 -3.687 5.222 1.00 80.69 100 GLU A O 1
ATOM 804 N N . GLU A 1 101 ? 15.764 -1.506 5.411 1.00 86.81 101 GLU A N 1
ATOM 805 C CA . GLU A 1 101 ? 14.946 -1.300 6.597 1.00 86.81 101 GLU A CA 1
ATOM 806 C C . GLU A 1 101 ? 13.466 -1.583 6.302 1.00 86.81 101 GLU A C 1
ATOM 808 O O . GLU A 1 101 ? 12.906 -0.989 5.365 1.00 86.81 101 GLU A O 1
ATOM 813 N N . PRO A 1 102 ? 12.807 -2.433 7.110 1.00 87.50 102 PRO A N 1
ATOM 814 C CA . PRO A 1 102 ? 11.390 -2.716 6.946 1.00 87.50 102 PRO A CA 1
ATOM 815 C C . PRO A 1 102 ? 10.552 -1.450 7.166 1.00 87.50 102 PRO A C 1
ATOM 817 O O . PRO A 1 102 ? 10.930 -0.553 7.924 1.00 87.50 102 PRO A O 1
ATOM 820 N N . LEU A 1 103 ? 9.396 -1.374 6.504 1.00 92.44 103 LEU A N 1
ATOM 821 C CA . LEU A 1 103 ? 8.388 -0.370 6.838 1.00 92.44 103 LEU A CA 1
ATOM 822 C C . LEU A 1 103 ? 7.723 -0.760 8.164 1.00 92.44 103 LEU A C 1
ATOM 824 O O . LEU A 1 103 ? 7.590 -1.948 8.475 1.00 92.44 103 LEU A O 1
ATOM 828 N N . VAL A 1 104 ? 7.291 0.233 8.941 1.00 93.38 104 VAL A N 1
ATOM 829 C CA . VAL A 1 104 ? 6.564 -0.010 10.195 1.00 93.38 104 VAL A CA 1
ATOM 830 C C . VAL A 1 104 ? 5.281 -0.802 9.927 1.00 93.38 104 VAL A C 1
ATOM 832 O O . VAL A 1 104 ? 4.602 -0.560 8.937 1.00 93.38 104 VAL A O 1
ATOM 835 N N . ALA A 1 105 ? 4.961 -1.776 10.777 1.00 92.56 105 ALA A N 1
ATOM 836 C CA . ALA A 1 105 ? 3.762 -2.592 10.604 1.00 92.56 105 ALA A CA 1
ATOM 837 C C . ALA A 1 105 ? 2.491 -1.813 10.989 1.00 92.56 105 ALA A C 1
ATOM 839 O O . ALA A 1 105 ? 2.458 -1.179 12.049 1.00 92.56 105 ALA A O 1
ATOM 840 N N . ILE A 1 106 ? 1.459 -1.888 10.141 1.00 91.12 106 ILE A N 1
ATOM 841 C CA . ILE A 1 106 ? 0.145 -1.257 10.322 1.00 91.12 106 ILE A CA 1
ATOM 842 C C . ILE A 1 106 ? -0.941 -2.335 10.271 1.00 91.12 106 ILE A C 1
ATOM 844 O O . ILE A 1 106 ? -1.283 -2.856 9.210 1.00 91.12 106 ILE A O 1
ATOM 848 N N . ASP A 1 107 ? -1.509 -2.657 11.427 1.00 89.06 10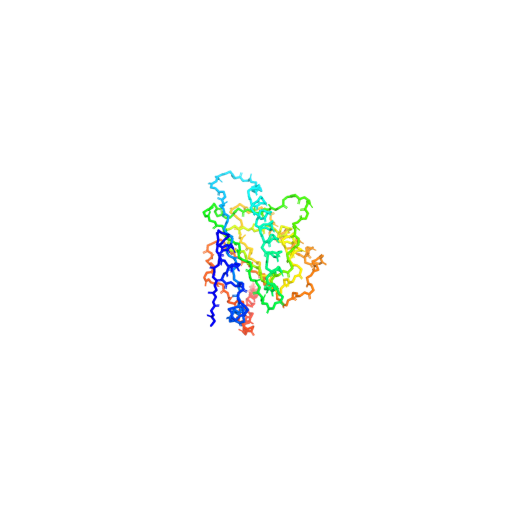7 ASP A N 1
ATOM 849 C CA . ASP A 1 107 ? -2.415 -3.797 11.612 1.00 89.06 107 ASP A CA 1
ATOM 850 C C . ASP A 1 107 ? -3.869 -3.474 11.266 1.00 89.06 107 ASP A C 1
ATOM 852 O O . ASP A 1 107 ? -4.697 -4.371 11.139 1.00 89.06 107 ASP A O 1
ATOM 856 N N . ILE A 1 108 ? -4.211 -2.195 11.162 1.00 84.00 108 ILE A N 1
ATOM 857 C CA . ILE A 1 108 ? -5.600 -1.763 10.963 1.00 84.00 108 ILE A CA 1
ATOM 858 C C . ILE A 1 108 ? -5.991 -1.660 9.488 1.00 84.00 108 ILE A C 1
ATOM 860 O O . ILE A 1 108 ? -7.177 -1.588 9.182 1.00 84.00 108 ILE A O 1
ATOM 864 N N . VAL A 1 109 ? -5.012 -1.656 8.579 1.00 88.38 109 VAL A N 1
ATOM 865 C CA . VAL A 1 109 ? -5.236 -1.571 7.131 1.00 88.38 109 VAL A CA 1
ATOM 866 C C . VAL A 1 109 ? -5.624 -2.950 6.605 1.00 88.38 109 VAL A C 1
ATOM 868 O O . VAL A 1 109 ? -4.825 -3.885 6.645 1.00 88.38 109 VAL A O 1
ATOM 871 N N . SER A 1 110 ? -6.845 -3.063 6.090 1.00 88.19 110 SER A N 1
ATOM 872 C CA . SER A 1 110 ? -7.360 -4.286 5.470 1.00 88.19 110 SER A CA 1
ATOM 873 C C . SER A 1 110 ? -7.293 -4.239 3.948 1.00 88.19 110 SER A C 1
ATOM 875 O O . SER A 1 110 ? -7.116 -5.273 3.327 1.00 88.19 110 SER A O 1
ATOM 877 N N . SER A 1 111 ? -7.365 -3.059 3.331 1.00 87.69 111 SER A N 1
ATOM 878 C CA . SER A 1 111 ? -7.281 -2.907 1.873 1.00 87.69 111 SER A CA 1
ATOM 879 C C . SER A 1 111 ? -6.178 -1.927 1.503 1.00 87.69 111 SER A C 1
ATOM 881 O O . SER A 1 111 ? -6.023 -0.896 2.152 1.00 87.69 111 SER A O 1
ATOM 883 N N . PHE A 1 112 ? -5.446 -2.210 0.430 1.00 89.75 112 PHE A N 1
ATOM 884 C CA . PHE A 1 112 ? -4.377 -1.352 -0.069 1.00 89.75 112 PHE A CA 1
ATOM 885 C C . PHE A 1 112 ? -4.494 -1.182 -1.576 1.00 89.75 112 PHE A C 1
ATOM 887 O O . PHE A 1 112 ? -4.499 -2.167 -2.305 1.00 89.75 112 PHE A O 1
ATOM 894 N N . THR A 1 113 ? -4.528 0.060 -2.043 1.00 86.56 113 THR A N 1
ATOM 895 C CA . THR A 1 113 ? -4.572 0.368 -3.472 1.00 86.56 113 THR A CA 1
ATOM 896 C C . THR A 1 113 ? -3.528 1.419 -3.799 1.00 86.56 113 THR A C 1
ATOM 898 O O . THR A 1 113 ? -3.413 2.426 -3.101 1.00 86.56 113 THR A O 1
ATOM 901 N N . VAL A 1 114 ? -2.801 1.215 -4.897 1.00 83.81 114 VAL A N 1
ATOM 902 C CA . VAL A 1 114 ? -1.944 2.246 -5.489 1.00 83.81 114 VAL A CA 1
ATOM 903 C C . VAL A 1 114 ? -2.528 2.640 -6.833 1.00 83.81 114 VAL A C 1
ATOM 905 O O . VAL A 1 114 ? -2.604 1.808 -7.735 1.00 83.81 114 VAL A O 1
ATOM 908 N N . THR A 1 115 ? -2.902 3.907 -6.978 1.00 83.50 115 THR A N 1
ATOM 909 C CA . THR A 1 115 ? -3.279 4.486 -8.269 1.00 83.50 115 THR A CA 1
ATOM 910 C C . THR A 1 115 ? -2.146 5.380 -8.719 1.00 83.50 115 THR A C 1
ATOM 912 O O . THR A 1 115 ? -1.906 6.434 -8.140 1.00 83.50 115 THR A O 1
ATOM 915 N N . THR A 1 116 ? -1.409 4.933 -9.727 1.00 78.75 116 THR A N 1
ATOM 916 C CA . THR A 1 116 ? -0.306 5.712 -10.273 1.00 78.75 116 THR A CA 1
ATOM 917 C C . THR A 1 116 ? -0.143 5.456 -11.756 1.00 78.75 116 THR A C 1
ATOM 919 O O . THR A 1 116 ? -0.394 4.353 -12.241 1.00 78.75 116 THR A O 1
ATOM 922 N N . THR A 1 117 ? 0.297 6.486 -12.477 1.00 78.38 117 THR A N 1
ATOM 923 C CA . THR A 1 117 ? 0.716 6.386 -13.889 1.00 78.38 117 THR A CA 1
ATOM 924 C C . THR A 1 117 ? 2.066 5.675 -14.060 1.00 78.38 117 THR A C 1
ATOM 926 O O . THR A 1 117 ? 2.548 5.460 -15.175 1.00 78.38 117 THR A O 1
ATOM 929 N N . ASN A 1 118 ? 2.690 5.312 -12.942 1.00 82.19 118 ASN A N 1
ATOM 930 C CA . ASN A 1 118 ? 3.978 4.653 -12.840 1.00 82.19 118 ASN A CA 1
ATOM 931 C C . ASN A 1 118 ? 3.812 3.181 -12.449 1.00 82.19 118 ASN A C 1
ATOM 933 O O . ASN A 1 118 ? 2.710 2.699 -12.205 1.00 82.19 118 ASN A O 1
ATOM 937 N N . THR A 1 119 ? 4.922 2.454 -12.360 1.00 85.06 119 THR A N 1
ATOM 938 C CA . THR A 1 119 ? 4.903 1.059 -11.908 1.00 85.06 119 THR A CA 1
ATOM 939 C C . THR A 1 119 ? 5.708 0.907 -10.641 1.00 85.06 119 THR A C 1
ATOM 941 O O . THR A 1 119 ? 6.921 1.121 -10.628 1.00 85.06 119 THR A O 1
ATOM 944 N N . VAL A 1 120 ? 5.046 0.477 -9.569 1.00 88.06 120 VAL A N 1
ATOM 945 C CA . VAL A 1 120 ? 5.737 0.047 -8.351 1.00 88.06 120 VAL A CA 1
ATOM 946 C C . VAL A 1 120 ? 6.478 -1.244 -8.659 1.00 88.06 120 VAL A C 1
ATOM 948 O O . VAL A 1 120 ? 5.896 -2.198 -9.156 1.00 88.06 120 VAL A O 1
ATOM 951 N N . HIS A 1 121 ? 7.775 -1.291 -8.395 1.00 89.69 121 HIS A N 1
ATOM 952 C CA . HIS A 1 121 ? 8.590 -2.478 -8.620 1.00 89.69 121 HIS A CA 1
ATOM 953 C C . HIS A 1 121 ? 8.156 -3.624 -7.681 1.00 89.69 121 HIS A C 1
ATOM 955 O O . HIS A 1 121 ? 7.921 -3.349 -6.500 1.00 89.69 121 HIS A O 1
ATOM 961 N N . PRO A 1 122 ? 8.096 -4.898 -8.126 1.00 91.56 122 PRO A N 1
ATOM 962 C CA . PRO A 1 122 ? 7.469 -5.961 -7.335 1.00 91.56 122 PRO A CA 1
ATOM 963 C C . PRO A 1 122 ? 8.070 -6.146 -5.926 1.00 91.56 122 PRO A C 1
ATOM 965 O O . PRO A 1 122 ? 7.316 -6.097 -4.960 1.00 91.56 122 PRO A O 1
ATOM 968 N N . PRO A 1 123 ? 9.405 -6.208 -5.730 1.00 91.81 123 PRO A N 1
ATOM 969 C CA . PRO A 1 123 ? 10.013 -6.170 -4.395 1.00 91.81 123 PRO A CA 1
ATOM 970 C C . PRO A 1 123 ? 9.528 -5.040 -3.478 1.00 91.81 123 PRO A C 1
ATOM 972 O O . PRO A 1 123 ? 9.426 -5.225 -2.270 1.00 91.81 123 PRO A O 1
ATOM 975 N N . SER A 1 124 ? 9.229 -3.863 -4.026 1.00 90.94 124 SER A N 1
ATOM 976 C CA . SER A 1 124 ? 8.743 -2.720 -3.249 1.00 90.94 124 SER A CA 1
ATOM 977 C C . SER A 1 124 ? 7.275 -2.875 -2.871 1.00 90.94 124 SER A C 1
ATOM 979 O O . SER A 1 124 ? 6.928 -2.597 -1.728 1.00 90.94 124 SER A O 1
ATOM 981 N N . LEU A 1 125 ? 6.445 -3.412 -3.772 1.00 91.88 125 LEU A N 1
ATOM 982 C CA . LEU A 1 125 ? 5.085 -3.839 -3.437 1.00 91.88 125 LEU A CA 1
ATOM 983 C C . LEU A 1 125 ? 5.104 -4.847 -2.282 1.00 91.88 125 LEU A C 1
ATOM 985 O O . LEU A 1 125 ? 4.352 -4.698 -1.328 1.00 91.88 125 LEU A O 1
ATOM 989 N N . PHE A 1 126 ? 5.992 -5.843 -2.330 1.00 91.94 126 PHE A N 1
ATOM 990 C CA . PHE A 1 126 ? 6.081 -6.856 -1.278 1.00 91.94 126 PHE A CA 1
ATOM 991 C C . PHE A 1 126 ? 6.590 -6.299 0.051 1.00 91.94 126 PHE A C 1
ATOM 993 O O . PHE A 1 126 ? 6.128 -6.747 1.097 1.00 91.94 126 PHE A O 1
ATOM 1000 N N . LYS A 1 127 ? 7.490 -5.306 0.039 1.00 92.50 127 LYS A N 1
ATOM 1001 C CA . LYS A 1 127 ? 7.872 -4.568 1.257 1.00 92.50 127 LYS A CA 1
ATOM 1002 C C . LYS A 1 127 ? 6.666 -3.861 1.880 1.00 92.50 127 LYS A C 1
ATOM 1004 O O . LYS A 1 127 ? 6.478 -3.961 3.084 1.00 92.50 127 LYS A O 1
ATOM 1009 N N . ILE A 1 128 ? 5.841 -3.202 1.064 1.00 92.38 128 ILE A N 1
ATOM 1010 C CA . ILE A 1 128 ? 4.603 -2.551 1.518 1.00 92.38 128 ILE A CA 1
ATOM 1011 C C . ILE A 1 128 ? 3.630 -3.590 2.076 1.00 92.38 128 ILE A C 1
ATOM 1013 O O . ILE A 1 128 ? 3.198 -3.469 3.216 1.00 92.38 128 ILE A O 1
ATOM 1017 N N . ALA A 1 129 ? 3.336 -4.642 1.310 1.00 92.38 129 ALA A N 1
ATOM 1018 C CA . ALA A 1 129 ? 2.374 -5.667 1.693 1.00 92.38 129 ALA A CA 1
ATOM 1019 C C . ALA A 1 129 ? 2.768 -6.379 2.999 1.00 92.38 129 ALA A C 1
ATOM 1021 O O . ALA A 1 129 ? 1.927 -6.552 3.872 1.00 92.38 129 ALA A O 1
ATOM 1022 N N . LYS A 1 130 ? 4.053 -6.717 3.188 1.00 92.62 130 LYS A N 1
ATOM 1023 C CA . LYS A 1 130 ? 4.557 -7.326 4.437 1.00 92.62 130 LYS A CA 1
ATOM 1024 C C . LYS A 1 130 ? 4.331 -6.459 5.677 1.00 92.62 130 LYS A C 1
ATOM 1026 O O . LYS A 1 130 ? 4.236 -6.998 6.775 1.00 92.62 130 LYS A O 1
ATOM 1031 N N . SER A 1 131 ? 4.244 -5.145 5.510 1.00 93.94 131 SER A N 1
ATOM 1032 C CA . SER A 1 131 ? 3.981 -4.208 6.601 1.00 93.94 131 SER A CA 1
ATOM 1033 C C . SER A 1 131 ? 2.489 -3.962 6.840 1.00 93.94 131 SER A C 1
ATOM 1035 O O . SER A 1 131 ? 2.146 -3.174 7.715 1.00 93.94 131 SER A O 1
ATOM 1037 N N . LEU A 1 132 ? 1.603 -4.653 6.117 1.00 93.31 132 LEU A N 1
ATOM 1038 C CA . LEU A 1 132 ? 0.148 -4.609 6.272 1.00 93.31 132 LEU A CA 1
ATOM 1039 C C . LEU A 1 132 ? -0.376 -6.027 6.598 1.00 93.31 132 LEU A C 1
ATOM 1041 O O . LEU A 1 132 ? -0.946 -6.694 5.736 1.00 93.31 132 LEU A O 1
ATOM 1045 N N . PRO A 1 133 ? -0.170 -6.550 7.819 1.00 91.62 133 PRO A N 1
ATOM 1046 C CA . PRO A 1 133 ? -0.464 -7.953 8.143 1.00 91.62 133 PRO A CA 1
ATOM 1047 C C . PRO A 1 133 ? -1.954 -8.327 8.072 1.00 91.62 133 PRO A C 1
ATOM 1049 O O . PRO A 1 133 ? -2.281 -9.501 7.897 1.00 91.62 133 PRO A O 1
ATOM 1052 N N . SER A 1 134 ? -2.854 -7.349 8.179 1.00 90.88 134 SER A N 1
ATOM 1053 C CA . SER A 1 134 ? -4.306 -7.551 8.079 1.00 90.88 134 SER A CA 1
ATOM 1054 C C . SER A 1 134 ? -4.849 -7.415 6.658 1.00 90.88 134 SER A C 1
ATOM 1056 O O . SER A 1 134 ? -6.066 -7.426 6.475 1.00 90.88 134 SER A O 1
ATOM 1058 N N . LEU A 1 135 ? -3.973 -7.288 5.659 1.00 91.81 135 LEU A N 1
ATOM 1059 C CA . LEU A 1 135 ? -4.369 -7.056 4.280 1.00 91.81 135 LEU A CA 1
ATOM 1060 C C . LEU A 1 135 ? -5.191 -8.231 3.723 1.00 91.81 135 LEU A C 1
ATOM 1062 O O . LEU A 1 135 ? -4.709 -9.362 3.652 1.00 91.81 135 LEU A O 1
ATOM 1066 N N . ASP A 1 136 ? -6.422 -7.944 3.304 1.00 90.75 136 ASP A N 1
ATOM 1067 C CA . ASP A 1 136 ? -7.373 -8.892 2.722 1.00 90.75 136 ASP A CA 1
ATOM 1068 C C . ASP A 1 136 ? -7.386 -8.872 1.190 1.00 90.75 136 ASP A C 1
ATOM 1070 O O . ASP A 1 136 ? -7.740 -9.872 0.556 1.00 90.75 136 ASP A O 1
ATOM 1074 N N . ARG A 1 137 ? -6.967 -7.756 0.592 1.00 86.56 137 ARG A N 1
ATOM 1075 C CA . ARG A 1 137 ? -6.981 -7.505 -0.847 1.00 86.56 137 ARG A CA 1
ATOM 1076 C C . ARG A 1 137 ? -5.697 -6.801 -1.260 1.00 86.56 137 ARG A C 1
ATOM 1078 O O . ARG A 1 137 ? -5.356 -5.749 -0.723 1.00 86.56 137 ARG A O 1
ATOM 1085 N N . LEU A 1 138 ? -5.018 -7.362 -2.259 1.00 88.50 138 LEU A N 1
ATOM 1086 C CA . LEU A 1 138 ? -3.821 -6.778 -2.864 1.00 88.50 138 LEU A CA 1
ATOM 1087 C C . LEU A 1 138 ? -4.020 -6.629 -4.382 1.00 88.50 138 LEU A C 1
ATOM 1089 O O . LEU A 1 138 ? -3.625 -7.514 -5.145 1.00 88.50 138 LEU A O 1
ATOM 1093 N N . PRO A 1 139 ? -4.668 -5.549 -4.847 1.00 88.62 139 PRO A N 1
ATOM 1094 C CA . PRO A 1 139 ? -4.602 -5.155 -6.243 1.00 88.62 139 PRO A CA 1
ATOM 1095 C C . PRO A 1 139 ? -3.193 -4.663 -6.585 1.00 88.62 139 PRO A C 1
ATOM 1097 O O . PRO A 1 139 ? -2.602 -3.843 -5.880 1.00 88.62 139 PRO A O 1
ATOM 1100 N N . TYR A 1 140 ? -2.655 -5.153 -7.694 1.00 89.25 140 TYR A N 1
ATOM 1101 C CA . TYR A 1 140 ? -1.387 -4.707 -8.235 1.00 89.25 140 TYR A CA 1
ATOM 1102 C C . TYR A 1 140 ? -1.483 -4.531 -9.743 1.00 89.25 140 TYR A C 1
ATOM 1104 O O . TYR A 1 140 ? -1.662 -5.488 -10.500 1.00 89.25 140 TYR A O 1
ATOM 1112 N N . ASN A 1 141 ? -1.331 -3.276 -10.153 1.00 86.69 141 ASN A N 1
ATOM 1113 C CA . ASN A 1 141 ? -1.362 -2.865 -11.542 1.00 86.69 141 ASN A CA 1
ATOM 1114 C C . ASN A 1 141 ? 0.071 -2.689 -12.040 1.00 86.69 141 ASN A C 1
ATOM 1116 O O . ASN A 1 141 ? 0.833 -1.860 -11.534 1.00 86.69 141 ASN A O 1
ATOM 1120 N N . ILE A 1 142 ? 0.439 -3.489 -13.033 1.00 86.94 142 ILE A N 1
ATOM 1121 C CA . ILE A 1 142 ? 1.740 -3.429 -13.685 1.00 86.94 142 ILE A CA 1
ATOM 1122 C C . ILE A 1 142 ? 1.556 -2.623 -14.957 1.00 86.94 142 ILE A C 1
ATOM 1124 O O . ILE A 1 142 ? 1.021 -3.127 -15.940 1.00 86.94 142 ILE A O 1
ATOM 1128 N N . ARG A 1 143 ? 2.000 -1.368 -14.943 1.00 85.31 143 ARG A N 1
ATOM 1129 C CA . ARG A 1 143 ? 2.031 -0.541 -16.148 1.00 85.31 143 ARG A CA 1
ATOM 1130 C C . ARG A 1 143 ? 3.340 -0.757 -16.897 1.00 85.31 143 ARG A C 1
ATOM 1132 O O . ARG A 1 143 ? 4.414 -0.902 -16.300 1.00 85.31 143 ARG A O 1
ATOM 1139 N N . GLU A 1 144 ? 3.270 -0.768 -18.216 1.00 83.75 144 GLU A N 1
ATOM 1140 C CA . GLU A 1 144 ? 4.472 -0.804 -19.041 1.00 83.75 144 GLU A CA 1
ATOM 1141 C C . GLU A 1 144 ? 5.332 0.458 -18.809 1.00 83.75 144 GLU A C 1
ATOM 1143 O O . GLU A 1 144 ? 4.850 1.581 -19.001 1.00 83.75 144 GLU A O 1
ATOM 1148 N N . PRO A 1 145 ? 6.602 0.319 -18.372 1.00 79.75 145 PRO A N 1
ATOM 1149 C CA . PRO A 1 145 ? 7.468 1.468 -18.147 1.00 79.75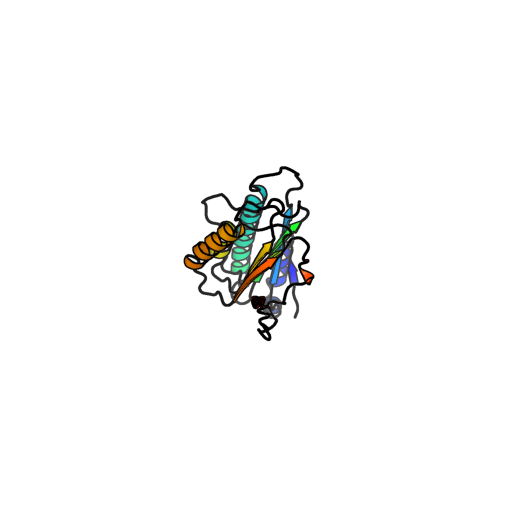 145 PRO A CA 1
ATOM 1150 C C . PRO A 1 145 ? 7.820 2.149 -19.475 1.00 79.75 145 PRO A C 1
ATOM 1152 O O . PRO A 1 145 ? 8.001 1.504 -20.504 1.00 79.75 145 PRO A O 1
ATOM 1155 N N . LYS A 1 146 ? 8.006 3.473 -19.455 1.00 78.00 146 LYS A N 1
ATOM 1156 C CA . LYS A 1 146 ? 8.286 4.278 -20.660 1.00 78.00 146 LYS A CA 1
ATOM 1157 C C . LYS A 1 146 ? 9.573 3.856 -21.369 1.00 78.00 146 LYS A C 1
ATOM 1159 O O . LYS A 1 146 ? 9.667 3.945 -22.591 1.00 78.00 146 LYS A O 1
ATOM 1164 N N . LYS A 1 147 ? 10.573 3.431 -20.599 1.00 73.94 147 LYS A N 1
ATOM 1165 C CA . LYS A 1 147 ? 11.773 2.770 -21.107 1.00 73.94 147 LYS A CA 1
ATOM 1166 C C . LYS A 1 147 ? 11.693 1.317 -20.698 1.00 73.94 147 LYS A C 1
ATOM 1168 O O . LYS A 1 147 ? 11.857 1.019 -19.519 1.00 73.94 147 LYS A O 1
ATOM 1173 N N . VAL A 1 148 ? 11.439 0.458 -21.671 1.00 69.25 148 VAL A N 1
ATOM 1174 C CA . VAL A 1 148 ? 11.271 -0.977 -21.489 1.00 69.25 148 VAL A CA 1
ATOM 1175 C C . VAL A 1 148 ? 12.646 -1.651 -21.531 1.00 69.25 148 VAL A C 1
ATOM 1177 O O . VAL A 1 148 ? 13.260 -1.679 -22.598 1.00 69.25 148 VAL A O 1
ATOM 1180 N N . PRO A 1 149 ? 13.181 -2.173 -20.409 1.00 71.69 149 PRO A N 1
ATOM 1181 C CA . PRO A 1 149 ? 14.366 -3.018 -20.469 1.00 71.69 149 PRO A CA 1
ATOM 1182 C C . PRO A 1 149 ? 14.079 -4.261 -21.316 1.00 71.69 149 PRO A C 1
ATOM 1184 O O . PRO A 1 149 ? 12.979 -4.817 -21.267 1.00 71.69 149 PRO A O 1
ATOM 1187 N N . GLU A 1 150 ? 15.067 -4.740 -22.063 1.00 80.31 150 GLU A N 1
ATOM 1188 C CA . GLU A 1 150 ? 14.923 -6.001 -22.786 1.00 80.31 150 GLU A CA 1
ATOM 1189 C C . GLU A 1 150 ? 14.571 -7.136 -21.807 1.00 80.31 150 GLU A C 1
ATOM 1191 O O . GLU A 1 150 ? 15.191 -7.291 -20.753 1.00 80.31 150 GLU A O 1
ATOM 1196 N N . GLY A 1 151 ? 13.513 -7.892 -22.113 1.00 83.38 151 GLY A N 1
ATOM 1197 C CA . GLY A 1 151 ? 13.040 -8.980 -21.254 1.00 83.38 151 GLY A CA 1
ATOM 1198 C C . GLY A 1 151 ? 12.403 -8.548 -19.924 1.00 83.38 151 GLY A C 1
ATOM 1199 O O . GLY A 1 151 ? 12.250 -9.392 -19.038 1.00 83.38 151 GLY A O 1
ATOM 1200 N N . TRP A 1 152 ? 12.008 -7.278 -19.762 1.00 84.12 152 TRP A N 1
ATOM 1201 C CA . TRP A 1 152 ? 11.397 -6.773 -18.523 1.00 84.12 152 TRP A CA 1
ATOM 1202 C C . TRP A 1 152 ? 10.213 -7.607 -18.033 1.00 84.12 152 TRP A C 1
ATOM 1204 O O . TRP A 1 152 ? 10.090 -7.813 -16.829 1.00 84.12 152 TRP A O 1
ATOM 1214 N N . GLU A 1 153 ? 9.382 -8.136 -18.937 1.00 86.50 153 GLU A N 1
ATOM 1215 C CA . GLU A 1 153 ? 8.232 -8.949 -18.549 1.00 86.50 153 GLU A CA 1
ATOM 1216 C C . GLU A 1 153 ? 8.672 -10.206 -17.813 1.00 86.50 153 GLU A C 1
ATOM 1218 O O . GLU A 1 153 ? 8.141 -10.545 -16.758 1.00 86.50 153 GLU A O 1
ATOM 1223 N N . LYS A 1 154 ? 9.691 -10.886 -18.351 1.00 90.44 154 LYS A N 1
ATOM 1224 C CA . LYS A 1 154 ? 10.266 -12.084 -17.743 1.00 90.44 154 LYS A CA 1
ATOM 1225 C C . LYS A 1 154 ? 10.876 -11.750 -16.386 1.00 90.44 154 LYS A C 1
ATOM 1227 O O . LYS A 1 154 ? 10.683 -12.510 -15.439 1.00 90.44 154 LYS A O 1
ATOM 1232 N N . ILE A 1 155 ? 11.561 -10.611 -16.276 1.00 89.56 155 ILE A N 1
ATOM 1233 C CA . ILE A 1 155 ? 12.125 -10.124 -15.011 1.00 89.56 155 ILE A CA 1
ATOM 1234 C C . ILE A 1 155 ? 11.004 -9.884 -13.991 1.00 89.56 155 ILE A C 1
ATOM 1236 O O . ILE A 1 155 ? 11.051 -10.437 -12.897 1.00 89.56 155 ILE A O 1
ATOM 1240 N N . TYR A 1 156 ? 9.967 -9.127 -14.353 1.00 89.88 156 TYR A N 1
ATOM 1241 C CA . TYR A 1 156 ? 8.849 -8.800 -13.465 1.00 89.88 156 TYR A CA 1
ATOM 1242 C C . TYR A 1 156 ? 8.068 -10.040 -13.036 1.00 89.88 156 TYR A C 1
ATOM 1244 O O . TYR A 1 156 ? 7.792 -10.196 -11.851 1.00 89.88 156 TYR A O 1
ATOM 1252 N N . ARG A 1 157 ? 7.776 -10.959 -13.963 1.00 90.31 157 ARG A N 1
ATOM 1253 C CA . ARG A 1 157 ? 7.134 -12.246 -13.653 1.00 90.31 157 ARG A CA 1
ATOM 1254 C C . ARG A 1 157 ? 7.965 -13.075 -12.678 1.00 90.31 157 ARG A C 1
ATOM 1256 O O . ARG A 1 157 ? 7.408 -13.645 -11.748 1.00 90.31 157 ARG A O 1
ATOM 1263 N N . THR A 1 158 ? 9.285 -13.109 -12.862 1.00 93.19 158 THR A N 1
ATOM 1264 C CA . THR A 1 158 ? 10.197 -13.836 -11.964 1.00 93.19 158 THR A CA 1
ATOM 1265 C C . THR A 1 158 ? 10.200 -13.212 -10.570 1.00 93.19 158 THR A C 1
ATOM 1267 O O . THR A 1 158 ? 10.025 -13.920 -9.585 1.00 93.19 158 THR A O 1
ATOM 1270 N N . LEU A 1 159 ? 10.324 -11.884 -10.485 1.00 92.62 159 LEU A N 1
ATOM 1271 C CA . LEU A 1 159 ? 10.279 -11.150 -9.218 1.00 92.62 159 LEU A CA 1
ATOM 1272 C C . LEU A 1 159 ? 8.934 -11.306 -8.498 1.00 92.62 159 LEU A C 1
ATOM 1274 O O . LEU A 1 159 ? 8.901 -11.393 -7.274 1.00 92.62 159 LEU A O 1
ATOM 1278 N N . LEU A 1 160 ? 7.827 -11.338 -9.244 1.00 91.88 160 LEU A N 1
ATOM 1279 C CA . LEU A 1 160 ? 6.494 -11.578 -8.698 1.00 91.88 160 LEU A CA 1
ATOM 1280 C C . LEU A 1 160 ? 6.350 -12.993 -8.151 1.00 91.88 160 LEU A C 1
ATOM 1282 O O . LEU A 1 160 ? 5.881 -13.151 -7.030 1.00 91.88 160 LEU A O 1
ATOM 1286 N N . ALA A 1 161 ? 6.765 -14.005 -8.915 1.00 91.88 161 ALA A N 1
ATOM 1287 C CA . ALA A 1 161 ? 6.709 -15.397 -8.482 1.00 91.88 161 ALA A CA 1
ATOM 1288 C C . ALA A 1 161 ? 7.538 -15.621 -7.208 1.00 91.88 161 ALA A C 1
ATOM 1290 O O . ALA A 1 161 ? 7.044 -16.209 -6.246 1.00 91.88 161 ALA A O 1
ATOM 1291 N N . ASP A 1 162 ? 8.761 -15.088 -7.180 1.00 93.25 162 ASP A N 1
ATOM 1292 C CA . ASP A 1 162 ? 9.645 -15.172 -6.019 1.00 93.25 162 ASP A CA 1
ATOM 1293 C C . ASP A 1 162 ? 9.046 -14.457 -4.799 1.00 93.25 162 ASP A C 1
ATOM 1295 O O . ASP A 1 162 ? 8.910 -15.045 -3.724 1.00 93.25 162 ASP A O 1
ATOM 1299 N N . GLY A 1 163 ? 8.591 -13.214 -4.963 1.00 90.50 163 GLY A N 1
ATOM 1300 C CA . GLY A 1 163 ? 8.019 -12.459 -3.856 1.00 90.50 163 GLY A CA 1
ATOM 1301 C C . GLY A 1 163 ? 6.719 -13.054 -3.315 1.00 90.50 163 GLY A C 1
ATOM 1302 O O . GLY A 1 163 ? 6.575 -13.135 -2.098 1.00 90.50 163 GLY A O 1
ATOM 1303 N N . LEU A 1 164 ? 5.819 -13.538 -4.180 1.00 89.19 164 LEU A N 1
ATOM 1304 C CA . LEU A 1 164 ? 4.569 -14.192 -3.768 1.00 89.19 164 LEU A CA 1
ATOM 1305 C C . LEU A 1 164 ? 4.824 -15.494 -3.008 1.00 89.19 164 LEU A C 1
ATOM 1307 O O . LEU A 1 164 ? 4.132 -15.762 -2.031 1.00 89.19 164 LEU A O 1
ATOM 1311 N N . SER A 1 165 ? 5.836 -16.273 -3.403 1.00 88.56 165 SER A N 1
ATOM 1312 C CA . SER A 1 165 ? 6.195 -17.508 -2.694 1.00 88.56 165 SER A CA 1
ATOM 1313 C C . SER A 1 165 ? 6.672 -17.262 -1.255 1.00 88.56 165 SER A C 1
ATOM 1315 O O . SER A 1 165 ? 6.523 -18.126 -0.395 1.00 88.56 165 SER A O 1
ATOM 1317 N N . ASN A 1 166 ? 7.188 -16.059 -0.983 1.00 87.06 166 ASN A N 1
ATOM 1318 C CA . ASN A 1 166 ? 7.743 -15.640 0.305 1.00 87.06 166 ASN A CA 1
ATOM 1319 C C . ASN A 1 166 ? 6.842 -14.652 1.074 1.00 87.06 166 ASN A C 1
ATOM 1321 O O . ASN A 1 166 ? 7.253 -14.104 2.105 1.00 87.06 166 ASN A O 1
ATOM 1325 N N . LEU A 1 167 ? 5.650 -14.348 0.556 1.00 86.38 167 LEU A N 1
ATOM 1326 C CA . LEU A 1 167 ? 4.745 -13.358 1.128 1.00 86.38 167 LEU A CA 1
ATOM 1327 C C . LEU A 1 167 ? 3.741 -14.043 2.062 1.00 86.38 167 LEU A C 1
ATOM 1329 O O . LEU A 1 167 ? 2.858 -14.770 1.619 1.00 86.38 167 LEU A O 1
ATOM 1333 N N . LEU A 1 168 ? 3.866 -13.781 3.364 1.00 87.94 168 LEU A N 1
ATOM 1334 C CA . LEU A 1 168 ? 2.927 -14.264 4.374 1.00 87.94 168 LEU A CA 1
ATOM 1335 C C . LEU A 1 168 ? 1.871 -13.192 4.650 1.00 87.94 168 LEU A C 1
ATOM 1337 O O . LEU A 1 168 ? 2.134 -12.235 5.373 1.00 87.94 168 LEU A O 1
ATOM 1341 N N . LEU A 1 169 ? 0.682 -13.370 4.074 1.00 87.38 169 LEU A N 1
ATOM 1342 C CA . LEU A 1 169 ? -0.492 -12.533 4.329 1.00 87.38 169 LEU A CA 1
ATOM 1343 C C . LEU A 1 169 ? -1.657 -13.430 4.762 1.00 87.38 169 LEU A C 1
ATOM 1345 O O . LEU A 1 169 ? -2.409 -13.908 3.912 1.00 87.38 169 LEU A O 1
ATOM 1349 N N . PRO A 1 170 ? -1.795 -13.714 6.069 1.00 86.56 170 PRO A N 1
ATOM 1350 C CA . PRO A 1 170 ? -2.753 -14.705 6.562 1.00 86.56 170 PRO A CA 1
ATOM 1351 C C . PRO A 1 170 ? -4.214 -14.312 6.306 1.00 86.56 170 PRO A C 1
ATOM 1353 O O . PRO A 1 170 ? -5.074 -15.186 6.241 1.00 86.56 170 PRO A O 1
ATOM 1356 N N . SER A 1 171 ? -4.485 -13.015 6.149 1.00 88.88 171 SER A N 1
ATOM 1357 C CA . SER A 1 171 ? -5.823 -12.473 5.900 1.00 88.88 171 SER A CA 1
ATOM 1358 C C . SER A 1 171 ? -6.156 -12.317 4.413 1.00 88.88 171 SER A C 1
ATOM 1360 O O . SER A 1 171 ? -7.292 -11.971 4.092 1.00 88.88 171 SER A O 1
ATOM 1362 N N . LEU A 1 172 ? -5.204 -12.565 3.502 1.00 90.00 172 LEU A N 1
ATOM 1363 C CA . LEU A 1 172 ? -5.382 -12.283 2.078 1.00 90.00 172 LEU A CA 1
ATOM 1364 C C . LEU A 1 172 ? -6.446 -13.201 1.469 1.00 90.00 172 LEU A C 1
ATOM 1366 O O . LEU A 1 172 ? -6.275 -14.413 1.369 1.00 90.00 172 LEU A O 1
ATOM 1370 N N . SER A 1 173 ? -7.533 -12.589 1.016 1.00 89.56 173 SER A N 1
ATOM 1371 C CA . SER A 1 173 ? -8.662 -13.246 0.358 1.00 89.56 173 SER A CA 1
ATOM 1372 C C . SER A 1 173 ? -8.646 -13.071 -1.160 1.00 89.56 173 SER A C 1
ATOM 1374 O O . SER A 1 173 ? -9.165 -13.924 -1.879 1.00 89.56 173 SER A O 1
ATOM 1376 N N . ALA A 1 174 ? -8.031 -11.994 -1.662 1.00 88.12 174 ALA A N 1
ATOM 1377 C CA . ALA A 1 174 ? -7.940 -11.721 -3.090 1.00 88.12 174 ALA A CA 1
ATOM 1378 C C . ALA A 1 174 ? -6.607 -11.064 -3.480 1.00 88.12 174 ALA A C 1
ATOM 1380 O O . ALA A 1 174 ? -6.193 -10.048 -2.922 1.00 88.12 174 ALA A O 1
ATOM 1381 N N . LEU A 1 175 ? -5.972 -11.626 -4.508 1.00 88.00 175 LEU A N 1
ATOM 1382 C CA . LEU A 1 175 ? -4.827 -11.052 -5.210 1.00 88.00 175 LEU A CA 1
ATOM 1383 C C . LEU A 1 175 ? -5.268 -10.746 -6.642 1.00 88.00 175 LEU A C 1
ATOM 1385 O O . LEU A 1 175 ? -5.611 -11.665 -7.385 1.00 88.00 175 LEU A O 1
ATOM 1389 N N . ALA A 1 176 ? -5.249 -9.475 -7.031 1.00 88.31 176 ALA A N 1
ATOM 1390 C CA . ALA A 1 176 ? -5.579 -9.062 -8.390 1.00 88.31 176 ALA A CA 1
ATOM 1391 C C . ALA A 1 176 ? -4.314 -8.537 -9.065 1.00 88.31 176 ALA A C 1
ATOM 1393 O O . ALA A 1 176 ? -3.761 -7.525 -8.647 1.00 88.31 176 ALA A O 1
ATOM 1394 N N . LEU A 1 177 ? -3.849 -9.241 -10.094 1.00 87.94 177 LEU A N 1
ATOM 1395 C CA . LEU A 1 177 ? -2.710 -8.827 -10.907 1.00 87.94 177 LEU A CA 1
ATOM 1396 C C . LEU A 1 177 ? -3.245 -8.361 -12.255 1.00 87.94 177 LEU A C 1
ATOM 1398 O O . LEU A 1 177 ? -3.841 -9.157 -12.981 1.00 87.94 177 LEU A O 1
ATOM 1402 N N . SER A 1 178 ? -3.030 -7.095 -12.590 1.00 86.12 178 SER A N 1
ATOM 1403 C CA . SER A 1 178 ? -3.371 -6.560 -13.903 1.00 86.12 178 SER A CA 1
ATOM 1404 C C . SER A 1 178 ? -2.108 -6.105 -14.626 1.00 86.12 178 SER A C 1
ATOM 1406 O O . SER A 1 178 ? -1.148 -5.626 -14.016 1.00 86.12 178 SER A O 1
ATOM 1408 N N . TRP A 1 179 ? -2.100 -6.301 -15.939 1.00 85.06 179 TRP A N 1
ATOM 1409 C CA . TRP A 1 179 ? -1.057 -5.806 -16.821 1.00 85.06 179 TRP A CA 1
ATOM 1410 C C . TRP A 1 179 ? -1.686 -4.765 -17.726 1.00 85.06 179 TRP A C 1
ATOM 1412 O O . TRP A 1 179 ? -2.669 -5.070 -18.393 1.00 85.06 179 TRP A O 1
ATOM 1422 N N . MET A 1 180 ? -1.141 -3.557 -17.718 1.00 81.75 180 MET A N 1
ATOM 1423 C CA . MET A 1 180 ? -1.654 -2.441 -18.497 1.00 81.75 180 MET A CA 1
ATOM 1424 C C . MET A 1 180 ? -0.605 -2.022 -19.514 1.00 81.75 180 MET A C 1
ATOM 1426 O O . MET A 1 180 ? 0.515 -1.626 -19.155 1.00 81.75 180 MET A O 1
ATOM 1430 N N . SER A 1 181 ? -0.980 -2.096 -20.784 1.00 77.81 181 SER A N 1
ATOM 1431 C CA . SER A 1 181 ? -0.170 -1.559 -21.869 1.00 77.81 181 SER A CA 1
ATOM 1432 C C . SER A 1 181 ? -0.218 -0.035 -21.857 1.00 77.81 181 SER A C 1
ATOM 1434 O O . SER A 1 181 ? -1.139 0.603 -21.336 1.00 77.81 181 SER A O 1
ATOM 1436 N N . ARG A 1 182 ? 0.815 0.590 -22.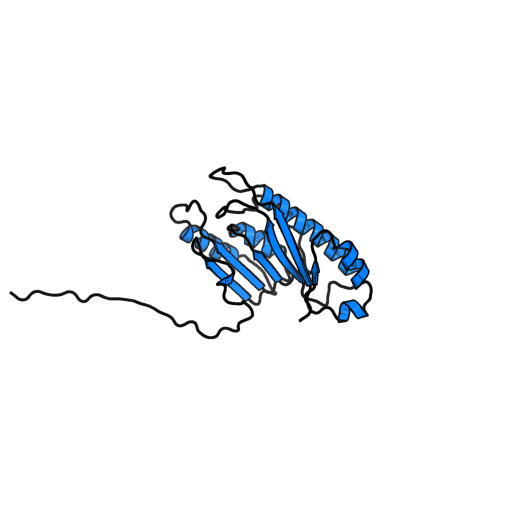422 1.00 66.56 182 ARG A N 1
ATOM 1437 C CA . ARG A 1 182 ? 0.909 2.049 -22.439 1.00 66.56 182 ARG A CA 1
ATOM 1438 C C . ARG A 1 182 ? -0.257 2.663 -23.235 1.00 66.56 182 ARG A C 1
ATOM 1440 O O . ARG A 1 182 ? -0.347 2.464 -24.442 1.00 66.56 182 ARG A O 1
ATOM 1447 N N . GLY A 1 183 ? -1.111 3.440 -22.564 1.00 62.50 183 GLY A N 1
ATOM 1448 C CA . GLY A 1 183 ? -2.272 4.121 -23.163 1.00 62.50 183 GLY A CA 1
ATOM 1449 C C . GLY A 1 183 ? -3.640 3.661 -22.644 1.00 62.50 183 GLY A C 1
ATOM 1450 O O . GLY A 1 183 ? -4.630 4.338 -22.915 1.00 62.50 183 GLY A O 1
ATOM 1451 N N . GLU A 1 184 ? -3.699 2.576 -21.869 1.00 62.09 184 GLU A N 1
ATOM 1452 C CA . GLU A 1 184 ? -4.925 2.113 -21.202 1.00 62.09 184 GLU A CA 1
ATOM 1453 C C . GLU A 1 184 ? -5.195 2.939 -19.925 1.00 62.09 184 GLU A C 1
ATOM 1455 O O . GLU A 1 184 ? -4.292 3.164 -19.102 1.00 62.09 184 GLU A O 1
ATOM 1460 N N . ARG A 1 185 ? -6.431 3.446 -19.777 1.00 57.31 185 ARG A N 1
ATOM 1461 C CA . ARG A 1 185 ? -6.848 4.265 -18.623 1.00 57.31 185 ARG A CA 1
ATOM 1462 C C . ARG A 1 185 ? -7.335 3.371 -17.483 1.00 57.31 185 ARG A C 1
ATOM 1464 O O . ARG A 1 185 ? -7.853 2.288 -17.720 1.00 57.31 185 ARG A O 1
ATOM 1471 N N . ASP A 1 186 ? -7.223 3.856 -16.244 1.00 54.69 186 ASP A N 1
ATOM 1472 C CA . ASP A 1 186 ? -7.747 3.143 -15.063 1.00 54.69 186 ASP A CA 1
ATOM 1473 C C . ASP A 1 186 ? -9.274 2.919 -15.121 1.00 54.69 186 ASP A C 1
ATOM 1475 O O . ASP A 1 186 ? -9.771 1.983 -14.501 1.00 54.69 186 ASP A O 1
ATOM 1479 N N . ASP A 1 187 ? -10.013 3.719 -15.902 1.00 54.19 187 ASP A N 1
ATOM 1480 C CA . ASP A 1 187 ? -11.465 3.570 -16.101 1.00 54.19 187 ASP A CA 1
ATOM 1481 C C . ASP A 1 187 ? -11.857 2.264 -16.822 1.00 54.19 187 ASP A C 1
ATOM 1483 O O . ASP A 1 187 ? -13.008 1.837 -16.736 1.00 54.19 187 ASP A O 1
ATOM 1487 N N . ASP A 1 188 ? -10.907 1.609 -17.498 1.00 48.84 188 ASP A N 1
ATOM 1488 C CA . ASP A 1 188 ? -11.117 0.328 -18.180 1.00 48.84 188 ASP A CA 1
ATOM 1489 C C . ASP A 1 188 ? -10.921 -0.881 -17.237 1.00 48.84 188 ASP A C 1
ATOM 1491 O O . ASP A 1 188 ? -11.002 -2.038 -17.662 1.00 48.84 188 ASP A O 1
ATOM 1495 N N . MET A 1 189 ? -10.663 -0.648 -15.940 1.00 53.56 189 MET A N 1
ATOM 1496 C CA . MET A 1 189 ? -10.442 -1.728 -14.981 1.00 53.56 189 MET A CA 1
ATOM 1497 C C . MET A 1 189 ? -11.723 -2.527 -14.678 1.00 53.56 189 MET A C 1
ATOM 1499 O O . MET A 1 189 ? -12.759 -1.951 -14.332 1.00 53.56 189 MET A O 1
ATOM 1503 N N . PRO A 1 190 ? -11.650 -3.872 -14.666 1.00 46.25 190 PRO A N 1
ATOM 1504 C CA . PRO A 1 190 ? -12.711 -4.685 -14.097 1.00 46.25 190 PRO A CA 1
ATOM 1505 C C . PRO A 1 190 ? -12.823 -4.386 -12.599 1.00 46.25 190 PRO A C 1
ATOM 1507 O O . PRO A 1 190 ? -11.850 -4.478 -11.850 1.00 46.25 190 PRO A O 1
ATOM 1510 N N . ASN A 1 191 ? -14.027 -4.009 -12.171 1.00 44.66 191 ASN A N 1
ATOM 1511 C CA . ASN A 1 191 ? -14.321 -3.693 -10.780 1.00 44.66 191 ASN A CA 1
ATOM 1512 C C . ASN A 1 191 ? -13.949 -4.894 -9.880 1.00 44.66 191 ASN A C 1
ATOM 1514 O O . ASN A 1 191 ? -14.495 -5.979 -10.096 1.00 44.66 191 ASN A O 1
ATOM 1518 N N . PRO A 1 192 ? -13.072 -4.740 -8.870 1.00 42.88 192 PRO A N 1
ATOM 1519 C CA . PRO A 1 192 ? -12.695 -5.837 -7.976 1.00 42.88 192 PRO A CA 1
ATOM 1520 C C . PRO A 1 192 ? -13.866 -6.366 -7.128 1.00 42.88 192 PRO A C 1
ATOM 1522 O O . PRO A 1 192 ? -13.769 -7.463 -6.582 1.00 42.88 192 PRO A O 1
ATOM 1525 N N . ASP A 1 193 ? -14.981 -5.630 -7.047 1.00 43.38 193 ASP A N 1
ATOM 1526 C CA . ASP A 1 193 ? -16.228 -6.088 -6.418 1.00 43.38 193 ASP A CA 1
ATOM 1527 C C . ASP A 1 193 ? -17.162 -6.842 -7.384 1.00 43.38 193 ASP A C 1
ATOM 1529 O O . ASP A 1 193 ? -18.202 -7.367 -6.977 1.00 43.38 193 ASP A O 1
ATOM 1533 N N . SER A 1 194 ? -16.805 -6.933 -8.669 1.00 40.97 194 SER A N 1
ATOM 1534 C CA . SER A 1 194 ? -17.518 -7.763 -9.635 1.00 40.97 194 SER A CA 1
ATOM 1535 C C . SER A 1 194 ? -17.104 -9.216 -9.441 1.00 40.97 194 SER A C 1
ATOM 1537 O O . SER A 1 194 ? -16.054 -9.652 -9.908 1.00 40.97 194 SER A O 1
ATOM 1539 N N . SER A 1 195 ? -17.954 -9.985 -8.763 1.00 36.28 195 SER A N 1
ATOM 1540 C CA . SER A 1 195 ? -17.873 -11.445 -8.704 1.00 36.28 195 SER A CA 1
ATOM 1541 C C . SER A 1 195 ? -17.530 -12.035 -10.076 1.00 36.28 195 SER A C 1
ATOM 1543 O O . SER A 1 195 ? -18.220 -11.741 -11.054 1.00 36.28 195 SER A O 1
ATOM 1545 N N . CYS A 1 196 ? -16.482 -12.864 -10.126 1.00 37.06 196 CYS A N 1
ATOM 1546 C CA . CYS A 1 196 ? -16.044 -13.617 -11.297 1.00 37.06 196 CYS A CA 1
ATOM 1547 C C . CYS A 1 196 ? -17.229 -14.200 -12.077 1.00 37.06 196 CYS A C 1
ATOM 1549 O O . CYS A 1 196 ? -17.812 -15.206 -11.677 1.00 37.06 196 CYS A O 1
ATOM 1551 N N . SER A 1 197 ? -17.546 -13.598 -13.218 1.00 36.53 197 SER A N 1
ATOM 1552 C CA . SER A 1 197 ? -18.407 -14.205 -14.220 1.00 36.53 197 SER A CA 1
ATOM 1553 C C . SER A 1 197 ? -17.872 -13.814 -15.592 1.00 36.53 197 SER A C 1
ATOM 1555 O O . SER A 1 197 ? -17.984 -12.665 -16.004 1.00 36.53 197 SER A O 1
ATOM 1557 N N . GLY A 1 198 ? -17.239 -14.777 -16.269 1.00 35.19 198 GLY A N 1
ATOM 1558 C CA . GLY A 1 198 ? -16.916 -14.685 -17.694 1.00 35.19 198 GLY A CA 1
ATOM 1559 C C . GLY A 1 198 ? -15.464 -14.367 -18.054 1.00 35.19 198 GLY A C 1
ATOM 1560 O O . GLY A 1 198 ? -15.199 -13.342 -18.668 1.00 35.19 198 GLY A O 1
ATOM 1561 N N . TYR A 1 199 ? -14.531 -15.291 -17.803 1.00 31.78 199 TYR A N 1
ATOM 1562 C CA . TYR A 1 199 ? -13.376 -15.419 -18.699 1.00 31.78 199 TYR A CA 1
ATOM 1563 C C . TYR A 1 199 ? -13.811 -16.254 -19.910 1.00 31.78 199 TYR A C 1
ATOM 1565 O O . TYR A 1 199 ? -13.841 -17.481 -19.844 1.00 31.78 199 TYR A O 1
ATOM 1573 N N . THR A 1 200 ? -14.169 -15.606 -21.019 1.00 32.47 200 THR A N 1
ATOM 1574 C CA . THR A 1 200 ? -14.149 -16.260 -22.333 1.00 32.47 200 THR A CA 1
ATOM 1575 C C . THR A 1 200 ? -12.710 -16.284 -22.827 1.00 32.47 200 THR A C 1
ATOM 1577 O O . THR A 1 200 ? -12.136 -15.252 -23.164 1.00 32.47 200 THR A O 1
ATOM 1580 N N . THR A 1 201 ? -12.117 -17.472 -22.859 1.00 35.38 201 THR A N 1
ATOM 1581 C CA . THR A 1 201 ? -10.827 -17.738 -23.489 1.00 35.38 201 THR A CA 1
ATOM 1582 C C . THR A 1 201 ? -10.953 -17.601 -25.008 1.00 35.38 201 THR A C 1
ATOM 1584 O O . THR A 1 201 ? -11.405 -18.515 -25.692 1.00 35.38 201 THR A O 1
ATOM 1587 N N . SER A 1 202 ? -10.525 -16.474 -25.577 1.00 33.78 202 SER A N 1
ATOM 1588 C CA . SER A 1 202 ? -10.257 -16.385 -27.017 1.00 33.78 202 SER A CA 1
ATOM 1589 C C . SER A 1 202 ? -8.832 -16.866 -27.302 1.00 33.78 202 SER A C 1
ATOM 1591 O O . SER A 1 202 ? -7.910 -16.083 -27.520 1.00 33.78 202 SER A O 1
ATOM 1593 N N . SER A 1 203 ? -8.636 -18.182 -27.274 1.00 35.75 203 SER A N 1
ATOM 1594 C CA . SER A 1 203 ? -7.454 -18.832 -27.838 1.00 35.75 203 SER A CA 1
ATOM 1595 C C . SER A 1 203 ? -7.591 -18.891 -29.363 1.00 35.75 203 SER A C 1
ATOM 1597 O O . SER A 1 203 ? -8.157 -19.837 -29.904 1.00 35.75 203 SER A O 1
ATOM 1599 N N . GLY A 1 204 ? -7.082 -17.877 -30.063 1.00 31.00 204 GLY A N 1
ATOM 1600 C CA . GLY A 1 204 ? -6.875 -17.920 -31.511 1.00 31.00 204 GLY A CA 1
ATOM 1601 C C . GLY A 1 204 ? -5.557 -18.618 -31.840 1.00 31.00 204 GLY A C 1
ATOM 1602 O O . GLY A 1 204 ? -4.551 -17.958 -32.072 1.00 31.00 204 GLY A O 1
ATOM 1603 N N . TRP A 1 205 ? -5.544 -19.950 -31.824 1.00 33.75 205 TRP A N 1
ATOM 1604 C CA . TRP A 1 205 ? -4.487 -20.735 -32.466 1.00 33.75 205 TRP A CA 1
ATOM 1605 C C . TRP A 1 205 ? -4.892 -20.939 -33.928 1.00 33.75 205 TRP A C 1
ATOM 1607 O O . TRP A 1 205 ? -5.687 -21.823 -34.231 1.00 33.75 205 TRP A O 1
ATOM 1617 N N . SER A 1 206 ? -4.373 -20.106 -34.831 1.00 32.41 206 SER A N 1
ATOM 1618 C CA . SER A 1 206 ? -4.434 -20.380 -36.271 1.00 32.41 206 SER A CA 1
ATOM 1619 C C . SER A 1 206 ? -3.230 -21.226 -36.666 1.00 32.41 206 SER A C 1
ATOM 1621 O O . SER A 1 206 ? -2.139 -20.712 -36.902 1.00 32.41 206 SER A O 1
ATOM 1623 N N . THR A 1 207 ? -3.430 -22.535 -36.741 1.00 36.19 207 THR A N 1
ATOM 1624 C CA . THR A 1 207 ? -2.581 -23.449 -37.505 1.00 36.19 207 THR A CA 1
ATOM 1625 C C . THR A 1 207 ? -2.901 -23.273 -38.992 1.00 36.19 207 THR A C 1
ATOM 1627 O O . THR A 1 207 ? -4.001 -23.596 -39.434 1.00 36.19 207 THR A O 1
ATOM 1630 N N . GLN A 1 208 ? -1.955 -22.748 -39.776 1.00 38.78 208 GLN A N 1
ATOM 1631 C CA . GLN A 1 208 ? -2.024 -22.821 -41.240 1.00 38.78 208 GLN A CA 1
ATOM 1632 C C . GLN A 1 208 ? -1.812 -24.275 -41.696 1.00 38.78 208 GLN A C 1
ATOM 1634 O O . GLN A 1 208 ? -0.849 -24.899 -41.243 1.00 38.78 208 GLN A O 1
ATOM 1639 N N . PRO A 1 209 ? -2.638 -24.824 -42.603 1.00 39.72 209 PRO A N 1
ATOM 1640 C CA . PRO A 1 209 ? -2.283 -26.026 -43.338 1.00 39.72 209 PRO A CA 1
ATOM 1641 C C . PRO A 1 209 ? -1.353 -25.674 -44.507 1.00 39.72 209 PRO A C 1
ATOM 1643 O O . PRO A 1 209 ? -1.533 -24.671 -45.194 1.00 39.72 209 PRO A O 1
ATOM 1646 N N . SER A 1 210 ? -0.329 -26.504 -44.689 1.00 38.25 210 SER A N 1
ATOM 1647 C CA . SER A 1 210 ? 0.626 -26.444 -45.790 1.00 38.25 210 SER A CA 1
ATOM 1648 C C . SER A 1 210 ? -0.037 -26.880 -47.097 1.00 38.25 210 SER A C 1
ATOM 1650 O O . SER A 1 210 ? -0.511 -28.011 -47.193 1.00 38.25 210 SER A O 1
ATOM 1652 N N . ASP A 1 211 ? -0.026 -26.007 -48.102 1.00 44.97 211 ASP A N 1
ATOM 1653 C CA . ASP A 1 211 ? -0.352 -26.371 -49.478 1.00 44.97 211 ASP A CA 1
ATOM 1654 C C . ASP A 1 211 ? 0.809 -27.171 -50.087 1.00 44.97 211 ASP A C 1
ATOM 1656 O O . ASP A 1 211 ? 1.943 -26.696 -50.190 1.00 44.97 211 ASP A O 1
ATOM 1660 N N . VAL A 1 212 ? 0.511 -28.409 -50.478 1.00 45.72 212 VAL A N 1
ATOM 1661 C CA . VAL A 1 212 ? 1.333 -29.236 -51.366 1.00 45.72 212 VAL A CA 1
ATOM 1662 C C . VAL A 1 212 ? 0.927 -28.891 -52.800 1.00 45.72 212 VAL A C 1
ATOM 1664 O O . VAL A 1 212 ? -0.260 -28.998 -53.108 1.00 45.72 212 VAL A O 1
ATOM 1667 N N . PRO A 1 213 ? 1.845 -28.498 -53.697 1.00 55.44 213 PRO A N 1
ATOM 1668 C CA . PRO A 1 213 ? 1.514 -28.412 -55.107 1.00 55.44 213 PRO A CA 1
ATOM 1669 C C . PRO A 1 213 ? 1.681 -29.785 -55.767 1.00 55.44 213 PRO A C 1
ATOM 1671 O O . PRO A 1 213 ? 2.770 -30.359 -55.773 1.00 55.44 213 PRO A O 1
ATOM 1674 N N . ASP A 1 214 ? 0.591 -30.279 -56.348 1.00 50.44 214 ASP A N 1
ATOM 1675 C CA . ASP A 1 214 ? 0.627 -31.285 -57.406 1.00 50.44 214 ASP A CA 1
ATOM 1676 C C . ASP A 1 214 ? 1.156 -30.632 -58.690 1.00 50.44 214 ASP A C 1
ATOM 1678 O O . ASP A 1 214 ? 0.499 -29.737 -59.233 1.00 50.44 214 ASP A O 1
ATOM 1682 N N . SER A 1 215 ? 2.327 -31.072 -59.166 1.00 54.81 215 SER A N 1
ATOM 1683 C CA . SER A 1 215 ? 2.711 -31.317 -60.579 1.00 54.81 215 SER A CA 1
ATOM 1684 C C . SER A 1 215 ? 4.216 -31.545 -60.703 1.00 54.81 215 SER A C 1
ATOM 1686 O O . SER A 1 215 ? 4.985 -30.634 -60.323 1.00 54.81 215 SER A O 1
#

pLDDT: mean 74.33, std 17.2, range [31.0, 93.94]

Secondary structure (DSSP, 8-state):
--EEEEEGGGHHHHHHHHTSHHHHTT--EEEEEEEEEPP-----S---HHHHHHHHHHHHHHHHHHHHHHHTT-TTSS-EEEEEEEES--TT-EE----SSPPPP-SSEEEEEEE-SSEE-HHHHHHHHHT-TT--EEEEEEEPPSS--TTHHHHHHHHHHHHHHT---TT--EEEEEEE-TT--GGGSPPTTS-------------PPPPPP--